Protein AF-A0A1S8B999-F1 (afdb_monomer_lite)

Foldseek 3Di:
DPPPDDDDDLLNQWQWKWKAFPVLHTDAIGDDLRVLCVVFSVQVSVQVVVWDFDDWDDDDVQKIKTKTWHWTCSDVDTFIWIKIWIGGNVCNGIIMIIIGGDPPPDPDDPPVVVVSVVVSVCCRVVPPDDTPPQQPVDDQPPVLLVLLLVLLVLCVPQPDDDDPDDPCVVCVVVSSVLSSVCSSRLAAAEAEAADDLFDDPDVVRDVDRDDDVVVVVVVVSVVVSQVVSCVSRVNTHDYHYDHCNVVCPVVPD

Sequence (253 aa):
MSSLNSGSSIYHGVQGFYWRRPDFTLVSTHGSNGANLEAAWPQLREQLLATNPHDGVVLTPGKQVKATDISLNLSAESTTYRVRELLDSARPESILGLVCSKNTASTSEDSSADLVSRAELFVLCETRLLPPTSRPSATPSEKDAQLASYIADVFDQYLRNITPHDKWNVGRSYFETCVLDFVTRRLPIKFCLPAFPCKSPSAEKTCGTEPDRAEYLALKTLDEFTRRVGDIYSPGAIVLIVSDGHVFSDLRK

pLDDT: mean 80.13, std 14.77, range [33.25, 96.5]

Radius of gyration: 21.92 Å; chains: 1; bounding box: 53×50×57 Å

Structure (mmCIF, N/CA/C/O backbone):
data_AF-A0A1S8B999-F1
#
_entry.id   AF-A0A1S8B999-F1
#
loop_
_atom_site.group_PDB
_atom_site.id
_atom_site.type_symbol
_atom_site.label_atom_id
_atom_site.label_alt_id
_atom_site.label_comp_id
_atom_site.label_asym_id
_atom_site.label_entity_id
_atom_site.label_seq_id
_atom_site.pdbx_PDB_ins_code
_atom_site.Cartn_x
_atom_site.Cartn_y
_atom_site.Cartn_z
_atom_site.occupancy
_atom_site.B_iso_or_equiv
_atom_site.auth_seq_id
_atom_site.auth_comp_id
_atom_site.auth_asym_id
_atom_site.auth_atom_id
_atom_site.pdbx_PDB_model_num
ATOM 1 N N . MET A 1 1 ? 12.746 10.468 14.544 1.00 34.31 1 MET A N 1
ATOM 2 C CA . MET A 1 1 ? 13.217 10.847 13.195 1.00 34.31 1 MET A CA 1
ATOM 3 C C . MET A 1 1 ? 12.128 11.691 12.563 1.00 34.31 1 MET A C 1
ATOM 5 O O . MET A 1 1 ? 10.997 11.231 12.536 1.00 34.31 1 MET A O 1
ATOM 9 N N . SER A 1 2 ? 12.433 12.924 12.158 1.00 33.25 2 SER A N 1
ATOM 10 C CA . SER A 1 2 ? 11.462 13.797 11.484 1.00 33.25 2 SER A CA 1
ATOM 11 C C . SER A 1 2 ? 11.045 13.145 10.162 1.00 33.25 2 SER A C 1
ATOM 13 O O . SER A 1 2 ? 11.920 12.801 9.363 1.00 33.25 2 SER A O 1
ATOM 15 N N . SER A 1 3 ? 9.749 12.893 9.959 1.00 42.84 3 SER A N 1
ATOM 16 C CA . SER A 1 3 ? 9.249 12.378 8.686 1.00 42.84 3 SER A CA 1
ATOM 17 C C . SER A 1 3 ? 9.589 13.391 7.596 1.00 42.84 3 SER A C 1
ATOM 19 O O . SER A 1 3 ? 9.314 14.577 7.739 1.00 42.84 3 SER A O 1
ATOM 21 N N . LEU A 1 4 ? 10.162 12.927 6.484 1.00 40.31 4 LEU A N 1
ATOM 22 C CA . LEU A 1 4 ? 10.493 13.734 5.294 1.00 40.31 4 LEU A CA 1
ATOM 23 C C . LEU A 1 4 ? 9.275 14.443 4.654 1.00 40.31 4 LEU A C 1
ATOM 25 O O . LEU A 1 4 ? 9.422 15.120 3.644 1.00 40.31 4 LEU A O 1
ATOM 29 N N . ASN A 1 5 ? 8.084 14.277 5.231 1.00 47.03 5 ASN A N 1
ATOM 30 C CA . ASN A 1 5 ? 6.821 14.859 4.815 1.00 47.03 5 ASN A CA 1
ATOM 31 C C . ASN A 1 5 ? 6.163 15.459 6.071 1.00 47.03 5 ASN A C 1
ATOM 33 O O . ASN A 1 5 ? 5.559 14.738 6.872 1.00 47.03 5 ASN A O 1
ATOM 37 N N . SER A 1 6 ? 6.406 16.748 6.309 1.00 50.28 6 SER A N 1
ATOM 38 C CA . SER A 1 6 ? 5.750 17.546 7.344 1.00 50.28 6 SER A CA 1
ATOM 39 C C . SER A 1 6 ? 5.038 18.718 6.670 1.00 50.28 6 SER A C 1
ATOM 41 O O . SER A 1 6 ? 5.595 19.398 5.810 1.00 50.28 6 SER A O 1
ATOM 43 N N . GLY A 1 7 ? 3.778 18.940 7.030 1.00 58.22 7 GLY A N 1
ATOM 44 C CA . GLY A 1 7 ? 2.924 19.927 6.383 1.00 58.22 7 GLY A CA 1
ATOM 45 C C . GLY A 1 7 ? 1.543 19.988 7.025 1.00 58.22 7 GLY A C 1
ATOM 46 O O . GLY A 1 7 ? 1.241 19.239 7.950 1.00 58.22 7 GLY A O 1
ATOM 47 N N . SER A 1 8 ? 0.704 20.899 6.537 1.00 62.44 8 SER A N 1
ATOM 48 C CA . SER A 1 8 ? -0.656 21.150 7.040 1.00 62.44 8 SER A CA 1
ATOM 49 C C . SER A 1 8 ? -1.758 20.678 6.085 1.00 62.44 8 SER A C 1
ATOM 51 O O . SER A 1 8 ? -2.933 20.966 6.305 1.00 62.44 8 SER A O 1
ATOM 53 N N . SER A 1 9 ? -1.398 19.973 5.006 1.00 66.50 9 SER A N 1
ATOM 54 C CA . SER A 1 9 ? -2.372 19.466 4.034 1.00 66.50 9 SER A CA 1
ATOM 55 C C . SER A 1 9 ? -3.233 18.341 4.618 1.00 66.50 9 SER A C 1
ATOM 57 O O . SER A 1 9 ? -2.858 17.704 5.601 1.00 66.50 9 SER A O 1
ATOM 59 N N . ILE A 1 10 ? -4.358 18.038 3.961 1.00 69.06 10 ILE A N 1
ATOM 60 C CA . ILE A 1 10 ? -5.277 16.951 4.350 1.00 69.06 10 ILE A CA 1
ATOM 61 C C . ILE A 1 10 ? -4.533 15.622 4.564 1.00 69.06 10 ILE A C 1
ATOM 63 O O . ILE A 1 10 ? -4.814 14.913 5.524 1.00 69.06 10 ILE A O 1
ATOM 67 N N . TYR A 1 11 ? -3.527 15.323 3.733 1.00 69.94 11 TYR A N 1
ATOM 68 C CA . TYR A 1 11 ? -2.678 14.135 3.882 1.00 69.94 11 TYR A CA 1
ATOM 69 C C . TYR A 1 11 ? -1.983 14.061 5.251 1.00 69.94 11 TYR A C 1
ATOM 71 O O . TYR A 1 11 ? -1.912 12.992 5.845 1.00 69.94 11 TYR A O 1
ATOM 79 N N . HIS A 1 12 ? -1.508 15.192 5.774 1.00 75.06 12 HIS A N 1
ATOM 80 C CA . HIS A 1 12 ? -0.854 15.263 7.083 1.00 75.06 12 HIS A CA 1
ATOM 81 C C . HIS A 1 12 ? -1.851 15.190 8.245 1.00 75.06 12 HIS A C 1
ATOM 83 O O . HIS A 1 12 ? -1.486 14.790 9.350 1.00 75.06 12 HIS A O 1
ATOM 89 N N . GLY A 1 13 ? -3.112 15.552 7.994 1.00 79.38 13 GLY A N 1
ATOM 90 C CA . GLY A 1 13 ? -4.205 15.358 8.941 1.00 79.38 13 GLY A CA 1
ATOM 91 C C . GLY A 1 13 ? -4.534 13.880 9.152 1.00 79.38 13 GLY A C 1
ATOM 92 O O . GLY A 1 13 ? -4.868 13.494 10.273 1.00 79.38 13 GLY A O 1
ATOM 93 N N . VAL A 1 14 ? -4.387 13.034 8.125 1.00 86.88 14 VAL A N 1
ATOM 94 C CA . VAL A 1 14 ? -4.674 11.594 8.213 1.00 86.88 14 VAL A CA 1
ATOM 95 C C . VAL A 1 14 ? -3.680 10.904 9.150 1.00 86.88 14 VAL A C 1
ATOM 97 O O . VAL A 1 14 ? -2.498 10.762 8.851 1.00 86.88 14 VAL A O 1
ATOM 100 N N . GLN A 1 15 ? -4.181 10.419 10.284 1.00 87.12 15 GLN A N 1
ATOM 101 C CA . GLN A 1 15 ? -3.394 9.653 11.254 1.00 87.12 15 GLN A CA 1
ATOM 102 C C . GLN A 1 15 ? -3.296 8.182 10.850 1.00 87.12 15 GLN A C 1
ATOM 104 O O . GLN A 1 15 ? -2.267 7.532 11.042 1.00 87.12 15 GLN A O 1
ATOM 109 N N . GLY A 1 16 ? -4.366 7.662 10.259 1.00 88.69 16 GLY A N 1
ATOM 110 C CA . GLY A 1 16 ? -4.414 6.301 9.761 1.00 88.69 16 GLY A CA 1
ATOM 111 C C . GLY A 1 16 ? -5.835 5.796 9.593 1.00 88.69 16 GLY A C 1
ATOM 112 O O . GLY A 1 16 ? -6.817 6.520 9.774 1.00 88.69 16 GLY A O 1
ATOM 113 N N . PHE A 1 17 ? -5.912 4.520 9.254 1.00 91.31 17 PHE A N 1
ATOM 114 C CA . PHE A 1 17 ? -7.144 3.779 9.071 1.00 91.31 17 PHE A CA 1
ATOM 115 C C . PHE A 1 17 ? -7.189 2.604 10.033 1.00 91.31 17 PHE A C 1
ATOM 117 O O . PHE A 1 17 ? -6.150 2.097 10.462 1.00 91.31 17 PHE A O 1
ATOM 124 N N . TYR A 1 18 ? -8.387 2.115 10.310 1.00 91.50 18 TYR A N 1
ATOM 125 C CA . TYR A 1 18 ? -8.569 0.853 11.006 1.00 91.50 18 TYR A CA 1
ATOM 126 C C . TYR A 1 18 ? -9.738 0.069 10.429 1.00 91.50 18 TYR A C 1
ATOM 128 O O . TYR A 1 18 ? -10.695 0.630 9.903 1.00 91.50 18 TYR A O 1
ATOM 136 N N . TRP A 1 19 ? -9.670 -1.246 10.572 1.00 90.19 19 TRP A N 1
ATOM 137 C CA . TRP A 1 19 ? -10.800 -2.137 10.381 1.00 90.19 19 TRP A CA 1
ATOM 138 C C . TRP A 1 19 ? -11.294 -2.604 11.732 1.00 90.19 19 TRP A C 1
ATOM 140 O O . TRP A 1 19 ? -10.504 -3.095 12.537 1.00 90.19 19 TRP A O 1
ATOM 150 N N . ARG A 1 20 ? -12.601 -2.516 11.962 1.00 91.38 20 ARG A N 1
ATOM 151 C CA . ARG A 1 20 ? -13.243 -3.118 13.131 1.00 91.38 20 ARG A CA 1
ATOM 152 C C . ARG A 1 20 ? -14.469 -3.927 12.739 1.00 91.38 20 ARG A C 1
ATOM 154 O O . ARG A 1 20 ? -15.048 -3.731 11.669 1.00 91.38 20 ARG A O 1
ATOM 161 N N . ARG A 1 21 ? -14.889 -4.796 13.647 1.00 90.44 21 ARG A N 1
ATOM 162 C CA . ARG A 1 21 ? -16.190 -5.462 13.592 1.00 90.44 21 ARG A CA 1
ATOM 163 C C . ARG A 1 21 ? -17.290 -4.597 14.232 1.00 90.44 21 ARG A C 1
ATOM 165 O O . ARG A 1 21 ? -16.981 -3.632 14.950 1.00 90.44 21 ARG A O 1
ATOM 172 N N . PRO A 1 22 ? -18.576 -4.919 13.997 1.00 89.38 22 PRO A N 1
ATOM 173 C CA . PRO A 1 22 ? -19.702 -4.215 14.616 1.00 89.38 22 PRO A CA 1
ATOM 174 C C . PRO A 1 22 ? -19.679 -4.207 16.152 1.00 89.38 22 PRO A C 1
ATOM 176 O O . PRO A 1 22 ? -20.127 -3.238 16.755 1.00 89.38 22 PRO A O 1
ATOM 179 N N . ASP A 1 23 ? -19.088 -5.227 16.776 1.00 89.38 23 ASP A N 1
ATOM 180 C CA . ASP A 1 23 ? -18.895 -5.378 18.230 1.00 89.38 23 ASP A CA 1
ATOM 181 C C . ASP A 1 23 ? -17.762 -4.503 18.821 1.00 89.38 23 ASP A C 1
ATOM 183 O O . ASP A 1 23 ? -17.444 -4.600 20.008 1.00 89.38 23 ASP A O 1
ATOM 187 N N . PHE A 1 24 ? -17.158 -3.640 17.996 1.00 89.88 24 PHE A N 1
ATOM 188 C CA . PHE A 1 24 ? -15.993 -2.810 18.314 1.00 89.88 24 PHE A CA 1
ATOM 189 C C . PHE A 1 24 ? -14.686 -3.584 18.560 1.00 89.88 24 PHE A C 1
ATOM 191 O O . PHE A 1 24 ? -13.724 -3.034 19.107 1.00 89.88 24 PHE A O 1
ATOM 198 N N . THR A 1 25 ? -14.602 -4.834 18.105 1.00 89.44 25 THR A N 1
ATOM 199 C CA . THR A 1 25 ? -13.339 -5.573 18.048 1.00 89.44 25 THR A CA 1
ATOM 200 C C . THR A 1 25 ? -12.468 -5.018 16.918 1.00 89.44 25 THR A C 1
ATOM 202 O O . THR A 1 25 ? -12.870 -5.038 15.750 1.00 89.44 25 THR A O 1
ATOM 205 N N . LEU A 1 26 ? -11.267 -4.536 17.256 1.00 88.25 26 LEU A N 1
ATOM 206 C CA . LEU A 1 26 ? -10.261 -4.106 16.281 1.00 88.25 26 LEU A CA 1
ATOM 207 C C . LEU A 1 26 ? -9.758 -5.309 15.486 1.00 88.25 26 LEU A C 1
ATOM 209 O O . LEU A 1 26 ? -9.459 -6.359 16.053 1.00 88.25 26 LEU A O 1
ATOM 213 N N . VAL A 1 27 ? -9.642 -5.149 14.173 1.00 86.00 27 VAL A N 1
ATOM 214 C CA . VAL A 1 27 ? -9.121 -6.187 13.285 1.00 86.00 27 VAL A CA 1
ATOM 215 C C . VAL A 1 27 ? -7.741 -5.824 12.754 1.00 86.00 27 VAL A C 1
ATOM 217 O O . VAL A 1 27 ? -6.836 -6.651 12.819 1.00 86.00 27 VAL A O 1
ATOM 220 N N . SER A 1 28 ? -7.553 -4.611 12.240 1.00 83.56 28 SER A N 1
ATOM 221 C CA . SER A 1 28 ? -6.239 -4.128 11.804 1.00 83.56 28 SER A CA 1
ATOM 222 C C . SER A 1 28 ? -6.177 -2.608 11.801 1.00 83.56 28 SER A C 1
ATOM 224 O O . SER A 1 28 ? -7.207 -1.939 11.734 1.00 83.56 28 SER A O 1
ATOM 226 N N . THR A 1 29 ? -4.963 -2.069 11.832 1.00 87.06 29 THR A N 1
ATOM 227 C CA . THR A 1 29 ? -4.676 -0.648 11.636 1.00 87.06 29 THR A CA 1
ATOM 228 C C . THR A 1 29 ? -3.734 -0.472 10.447 1.00 87.06 29 THR A C 1
ATOM 230 O O . THR A 1 29 ? -2.955 -1.363 10.108 1.00 87.06 29 THR A O 1
ATOM 233 N N . HIS A 1 30 ? -3.835 0.667 9.769 1.00 84.31 30 HIS A N 1
ATOM 234 C CA . HIS A 1 30 ? -3.021 1.014 8.608 1.00 84.31 30 HIS A CA 1
ATOM 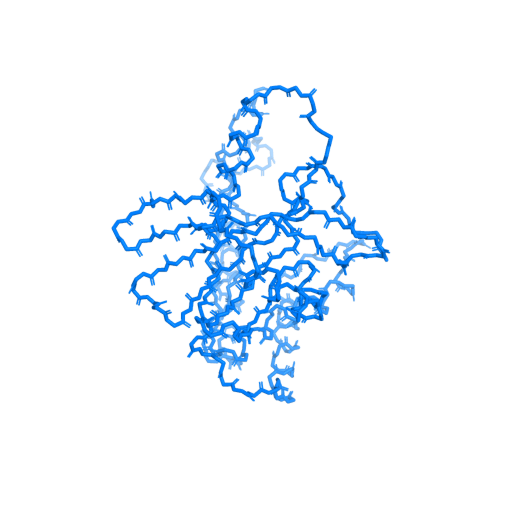235 C C . HIS A 1 30 ? -2.651 2.501 8.643 1.00 84.31 30 HIS A C 1
ATOM 237 O O . HIS A 1 30 ? -3.364 3.317 9.223 1.00 84.31 30 HIS A O 1
ATOM 243 N N . GLY A 1 31 ? -1.562 2.867 7.969 1.00 80.56 31 GLY A N 1
ATOM 244 C CA . GLY A 1 31 ? -1.074 4.246 7.898 1.00 80.56 31 GLY A CA 1
ATOM 245 C C . GLY A 1 31 ? 0.037 4.553 8.901 1.00 80.56 31 GLY A C 1
ATOM 246 O O . GLY A 1 31 ? 0.465 3.693 9.671 1.00 80.56 31 GLY A O 1
ATOM 247 N N . SER A 1 32 ? 0.514 5.795 8.860 1.00 75.31 32 SER A N 1
ATOM 248 C CA . SER A 1 32 ? 1.718 6.269 9.553 1.00 75.31 32 SER A CA 1
ATOM 249 C C . SER A 1 32 ? 1.685 6.031 11.064 1.00 75.31 32 SER A C 1
ATOM 251 O O . SER A 1 32 ? 2.691 5.629 11.638 1.00 75.31 32 SER A O 1
ATOM 253 N N . ASN A 1 33 ? 0.521 6.229 11.695 1.00 80.50 33 ASN A N 1
ATOM 254 C CA . ASN A 1 33 ? 0.331 6.052 13.136 1.00 80.50 33 ASN A CA 1
ATOM 255 C C . ASN A 1 33 ? -0.436 4.763 13.475 1.00 80.50 33 ASN A C 1
ATOM 257 O O . ASN A 1 33 ? -1.057 4.683 14.531 1.00 80.50 33 ASN A O 1
ATOM 261 N N . GLY A 1 34 ? -0.398 3.740 12.608 1.00 81.75 34 GLY A N 1
ATOM 262 C CA . GLY A 1 34 ? -1.139 2.486 12.799 1.00 81.75 34 GLY A CA 1
ATOM 263 C C . GLY A 1 34 ? -0.856 1.785 14.136 1.00 81.75 34 GLY A C 1
ATOM 264 O O . GLY A 1 34 ? -1.795 1.385 14.820 1.00 81.75 34 GLY A O 1
ATOM 265 N N . ALA A 1 35 ? 0.412 1.708 14.555 1.00 82.56 35 ALA A N 1
ATOM 266 C CA . ALA A 1 35 ? 0.790 1.113 15.842 1.00 82.56 35 ALA A CA 1
ATOM 267 C C . ALA A 1 35 ? 0.262 1.923 17.043 1.00 82.56 35 ALA A C 1
ATOM 269 O O . ALA A 1 35 ? -0.239 1.354 18.010 1.00 82.56 35 ALA A O 1
ATOM 270 N N . ASN A 1 36 ? 0.307 3.257 16.960 1.00 86.75 36 ASN A N 1
ATOM 271 C CA . ASN A 1 36 ? -0.232 4.129 18.007 1.00 86.75 36 ASN A CA 1
ATOM 272 C C . ASN A 1 36 ? -1.762 4.046 18.064 1.00 86.75 36 ASN A C 1
ATOM 274 O O . ASN A 1 36 ? -2.330 4.056 19.149 1.00 86.75 36 ASN A O 1
ATOM 278 N N . LEU A 1 37 ? -2.429 3.927 16.911 1.00 88.00 37 LEU A N 1
ATOM 279 C CA . LEU A 1 37 ? -3.874 3.704 16.829 1.00 88.00 37 LEU A CA 1
ATOM 280 C C . LEU A 1 37 ? -4.276 2.359 17.440 1.00 88.00 37 LEU A C 1
ATOM 282 O O . LEU A 1 37 ? -5.294 2.284 18.120 1.00 88.00 37 LEU A O 1
ATOM 286 N N . GLU A 1 38 ? -3.480 1.311 17.223 1.00 88.50 38 GLU A N 1
ATOM 287 C CA . GLU A 1 38 ? -3.711 -0.005 17.823 1.00 88.50 38 GLU A CA 1
ATOM 288 C C . GLU A 1 38 ? -3.559 0.053 19.349 1.00 88.50 38 GLU A C 1
ATOM 290 O O . GLU A 1 38 ? -4.440 -0.411 20.071 1.00 88.50 38 GLU A O 1
ATOM 295 N N . ALA A 1 39 ? -2.513 0.719 19.848 1.00 88.50 39 ALA A N 1
ATOM 296 C CA . ALA A 1 39 ? -2.308 0.931 21.281 1.00 88.50 39 ALA A CA 1
ATOM 297 C C . ALA A 1 39 ? -3.405 1.805 21.925 1.00 88.50 39 ALA A C 1
ATOM 299 O O . ALA A 1 39 ? -3.840 1.531 23.042 1.00 88.50 39 ALA A O 1
ATOM 300 N N . ALA A 1 40 ? -3.882 2.835 21.218 1.00 90.00 40 ALA A N 1
ATOM 301 C CA . ALA A 1 40 ? -4.932 3.744 21.682 1.00 90.00 40 ALA A CA 1
ATOM 302 C C . ALA A 1 40 ? -6.360 3.212 21.454 1.00 90.00 40 ALA A C 1
ATOM 304 O O . ALA A 1 40 ? -7.332 3.890 21.803 1.00 90.00 40 ALA A O 1
ATOM 305 N N . TRP A 1 41 ? -6.518 2.006 20.892 1.00 92.44 41 TRP A N 1
ATOM 306 C CA . TRP A 1 41 ? -7.829 1.437 20.578 1.00 92.44 41 TRP A CA 1
ATOM 307 C C . TRP A 1 41 ? -8.802 1.381 21.762 1.00 92.44 41 TRP A C 1
ATOM 309 O O . TRP A 1 41 ? -9.967 1.720 21.557 1.00 92.44 41 TRP A O 1
ATOM 319 N N . PRO A 1 42 ? -8.392 1.004 22.993 1.00 91.62 42 PRO A N 1
ATOM 320 C CA . PRO A 1 42 ? -9.314 0.971 24.128 1.00 91.62 42 PRO A CA 1
ATOM 321 C C . PRO A 1 42 ? -9.977 2.331 24.388 1.00 91.62 42 PRO A C 1
ATOM 323 O O . PRO A 1 42 ? -11.196 2.400 24.525 1.00 91.62 42 PRO A O 1
ATOM 326 N N . GLN A 1 43 ? -9.193 3.415 24.348 1.00 90.31 43 GLN A N 1
ATOM 327 C CA . GLN A 1 43 ? -9.685 4.785 24.523 1.00 90.31 43 GLN A CA 1
ATOM 328 C C . GLN A 1 43 ? -10.601 5.206 23.363 1.00 90.31 43 GLN A C 1
ATOM 330 O O . GLN A 1 43 ? -11.654 5.805 23.579 1.00 90.31 43 GLN A O 1
ATOM 335 N N . LEU A 1 44 ? -10.215 4.871 22.128 1.00 90.44 44 LEU A N 1
ATOM 336 C CA . LEU A 1 44 ? -10.998 5.159 20.926 1.00 90.44 44 LEU A CA 1
ATOM 337 C C . LEU A 1 44 ? -12.357 4.449 20.968 1.00 90.44 44 LEU A C 1
ATOM 339 O O . LEU A 1 44 ? -13.391 5.076 20.737 1.00 90.44 44 LEU A O 1
ATOM 343 N N . ARG A 1 45 ? -12.373 3.164 21.331 1.00 92.81 45 ARG A N 1
ATOM 344 C CA . ARG A 1 45 ? -13.587 2.353 21.466 1.00 92.81 45 ARG A CA 1
ATOM 345 C C . ARG A 1 45 ? -14.558 2.935 22.488 1.00 92.81 45 ARG A C 1
ATOM 347 O O . ARG A 1 45 ? -15.744 3.033 22.186 1.00 92.81 45 ARG A O 1
ATOM 354 N N . GLU A 1 46 ? -14.082 3.306 23.675 1.00 91.12 46 GLU A N 1
ATOM 355 C CA . GLU A 1 46 ? -14.939 3.893 24.714 1.00 91.12 46 GLU A CA 1
ATOM 356 C C . GLU A 1 46 ? -15.615 5.178 24.232 1.00 91.12 46 GLU A C 1
ATOM 358 O O . GLU A 1 46 ? -16.812 5.367 24.443 1.00 91.12 46 GLU A O 1
ATOM 363 N N . GLN A 1 47 ? -14.887 6.032 23.511 1.00 90.06 47 GLN A N 1
ATOM 364 C CA . GLN A 1 47 ? -15.448 7.285 23.011 1.00 90.06 47 GLN A CA 1
ATOM 365 C C . GLN A 1 47 ? -16.408 7.098 21.843 1.00 90.06 47 GLN A C 1
ATOM 367 O O . GLN A 1 47 ? -17.405 7.813 21.780 1.00 90.06 47 GLN A O 1
ATOM 372 N N . LEU A 1 48 ? -16.166 6.133 20.952 1.00 89.44 48 LEU A N 1
ATOM 373 C CA . LEU A 1 48 ? -17.134 5.788 19.906 1.00 89.44 48 LEU A CA 1
ATOM 374 C C . LEU A 1 48 ? -18.423 5.185 20.479 1.00 89.44 48 LEU A C 1
ATOM 376 O O . LEU A 1 48 ? -19.485 5.361 19.892 1.00 89.44 48 LEU A O 1
ATOM 380 N N . LEU A 1 49 ? -18.341 4.476 21.609 1.00 88.81 49 LEU A N 1
ATOM 381 C CA . LEU A 1 49 ? -19.517 3.964 22.317 1.00 88.81 49 LEU A CA 1
ATOM 382 C C . LEU A 1 49 ? -20.281 5.077 23.047 1.00 88.81 49 LEU A C 1
ATOM 384 O O . LEU A 1 49 ? -21.507 5.030 23.115 1.00 88.81 49 LEU A O 1
ATOM 388 N N . ALA A 1 50 ? -19.567 6.059 23.603 1.00 87.88 50 ALA A N 1
ATOM 389 C CA . ALA A 1 50 ? -20.151 7.143 24.391 1.00 87.88 50 ALA A CA 1
ATOM 390 C C . ALA A 1 50 ? -20.685 8.315 23.547 1.00 87.88 50 ALA A C 1
ATOM 392 O O . ALA A 1 50 ? -21.543 9.067 24.011 1.00 87.88 50 ALA A O 1
ATOM 393 N N . THR A 1 51 ? -20.174 8.494 22.327 1.00 86.31 51 THR A N 1
ATOM 394 C CA . THR A 1 51 ? -20.430 9.681 21.503 1.00 86.31 51 THR A CA 1
ATOM 395 C C . THR A 1 51 ? -21.363 9.351 20.346 1.00 86.31 51 THR A C 1
ATOM 397 O O . THR A 1 51 ? -21.097 8.444 19.560 1.00 86.31 51 THR A O 1
ATOM 400 N N . ASN A 1 52 ? -22.441 10.122 20.191 1.00 82.94 52 ASN A N 1
ATOM 401 C CA . ASN A 1 52 ? -23.323 9.972 19.037 1.00 82.94 52 ASN A CA 1
ATOM 402 C C . ASN A 1 52 ? -22.675 10.559 17.766 1.00 82.94 52 ASN A C 1
ATOM 404 O O . ASN A 1 52 ? -22.156 11.679 17.812 1.00 82.94 52 ASN A O 1
ATOM 408 N N . PRO A 1 53 ? -22.743 9.859 16.619 1.00 85.50 53 PRO A N 1
ATOM 409 C CA . PRO A 1 53 ? -22.298 10.407 15.343 1.00 85.50 53 PRO A CA 1
ATOM 410 C C . PRO A 1 53 ? -23.132 11.631 14.949 1.00 85.50 53 PRO A C 1
ATOM 412 O O . PRO A 1 53 ? -24.353 11.607 15.100 1.00 85.50 53 PRO A O 1
ATOM 415 N N . HIS A 1 54 ? -22.491 12.674 14.422 1.00 77.25 54 HIS A N 1
ATOM 416 C CA . HIS A 1 54 ? -23.154 13.949 14.110 1.00 77.25 54 HIS A CA 1
ATOM 417 C C . HIS A 1 54 ? -23.321 14.212 12.605 1.00 77.25 54 HIS A C 1
ATOM 419 O O . HIS A 1 54 ? -24.327 14.802 12.230 1.00 77.25 54 HIS A O 1
ATOM 425 N N . ASP A 1 55 ? -22.436 13.692 11.742 1.00 69.00 55 ASP A N 1
ATOM 426 C CA . ASP A 1 55 ? -22.561 13.824 10.280 1.00 69.00 55 ASP A CA 1
ATOM 427 C C . ASP A 1 55 ? -22.663 12.453 9.598 1.00 69.00 55 ASP A C 1
ATOM 429 O O . ASP A 1 55 ? -21.691 11.696 9.512 1.00 69.00 55 ASP A O 1
ATOM 433 N N . GLY A 1 56 ? -23.863 12.122 9.116 1.00 74.44 56 GLY A N 1
ATOM 434 C CA . GLY A 1 56 ? -24.145 10.906 8.358 1.00 74.44 56 GLY A CA 1
ATOM 435 C C . GLY A 1 56 ? -24.294 11.197 6.866 1.00 74.44 56 GLY A C 1
ATOM 436 O O . GLY A 1 56 ? -25.295 11.781 6.463 1.00 74.44 56 GLY A O 1
ATOM 437 N N . VAL A 1 57 ? -23.351 10.750 6.034 1.00 83.00 57 VAL A N 1
ATOM 438 C CA . VAL A 1 57 ? -23.422 10.909 4.571 1.00 83.00 57 VAL A CA 1
ATOM 439 C C . VAL A 1 57 ? -23.812 9.582 3.928 1.00 83.00 57 VAL A C 1
ATOM 441 O O . VAL A 1 57 ? -23.128 8.573 4.102 1.00 83.00 57 VAL A O 1
ATOM 444 N N . VAL A 1 58 ? -24.905 9.573 3.166 1.00 82.69 58 VAL A N 1
ATOM 445 C CA . VAL A 1 58 ? -25.288 8.430 2.324 1.00 82.69 58 VAL A CA 1
ATOM 446 C C . VAL A 1 58 ? -24.634 8.610 0.959 1.00 82.69 58 VAL A C 1
ATOM 448 O O . VAL A 1 58 ? -24.890 9.600 0.282 1.00 82.69 58 VAL A O 1
ATOM 451 N N . LEU A 1 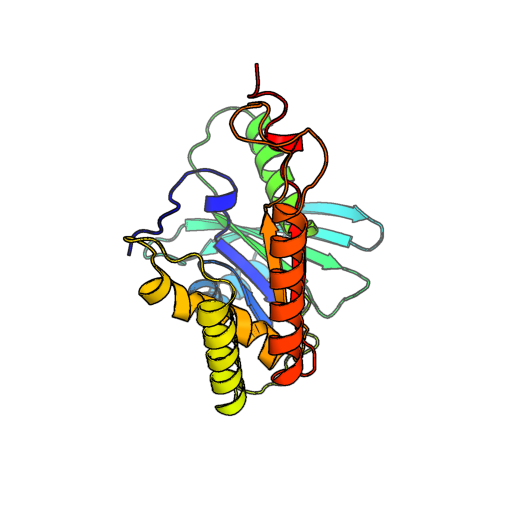59 ? -23.769 7.673 0.568 1.00 79.25 59 LEU A N 1
ATOM 452 C CA . LEU A 1 59 ? -22.989 7.779 -0.670 1.00 79.25 59 LEU A CA 1
ATOM 453 C C . LEU A 1 59 ? -23.726 7.141 -1.850 1.00 79.25 59 LEU A C 1
ATOM 455 O O . LEU A 1 59 ? -23.976 7.766 -2.872 1.00 79.25 59 LEU A O 1
ATOM 459 N N . THR A 1 60 ? -24.061 5.863 -1.701 1.00 77.00 60 THR A N 1
ATOM 460 C CA . THR A 1 60 ? -24.773 5.027 -2.678 1.00 77.00 60 THR A CA 1
ATOM 461 C C . THR A 1 60 ? -25.685 4.069 -1.911 1.00 77.00 60 THR A C 1
ATOM 463 O O . THR A 1 60 ? -25.491 3.905 -0.702 1.00 77.00 60 THR A O 1
ATOM 466 N N . PRO A 1 61 ? -26.680 3.429 -2.554 1.00 74.69 61 PRO A N 1
ATOM 467 C CA . PRO A 1 61 ? -27.523 2.447 -1.879 1.00 74.69 61 PRO A CA 1
ATOM 468 C C . PRO A 1 61 ? -26.664 1.379 -1.184 1.00 74.69 61 PRO A C 1
ATOM 470 O O . PRO A 1 61 ? -25.915 0.655 -1.835 1.00 74.69 61 PRO A O 1
ATOM 473 N N . GLY A 1 62 ? -26.737 1.327 0.148 1.00 78.31 62 GLY A N 1
ATOM 474 C CA . GLY A 1 62 ? -25.968 0.395 0.976 1.00 78.31 62 GLY A CA 1
ATOM 475 C C . GLY A 1 62 ? -24.603 0.889 1.473 1.00 78.31 62 GLY A C 1
ATOM 476 O O . GLY A 1 62 ? -23.968 0.166 2.228 1.00 78.31 62 GLY A O 1
ATOM 477 N N . LYS A 1 63 ? -24.136 2.097 1.127 1.00 85.94 63 LYS A N 1
ATOM 478 C CA . LYS A 1 63 ? -22.915 2.682 1.716 1.00 85.94 63 LYS A CA 1
ATOM 479 C C . LYS A 1 63 ? -23.212 3.978 2.454 1.00 85.94 63 LYS A C 1
ATOM 481 O O . LYS A 1 63 ? -23.664 4.954 1.852 1.00 85.94 63 LYS A O 1
ATOM 486 N N . GLN A 1 64 ? -22.898 3.997 3.745 1.00 90.12 64 GLN A N 1
ATOM 487 C CA . GLN A 1 64 ? -23.088 5.151 4.618 1.00 90.12 64 GLN A CA 1
ATOM 488 C C . GLN A 1 64 ? -21.798 5.464 5.369 1.00 90.12 64 GLN A C 1
ATOM 490 O O . GLN A 1 64 ? -21.134 4.560 5.865 1.00 90.12 64 GLN A O 1
ATOM 495 N N . VAL A 1 65 ? -21.469 6.745 5.491 1.00 90.56 65 VAL A N 1
ATOM 496 C CA . VAL A 1 65 ? -20.379 7.220 6.342 1.00 90.56 65 VAL A CA 1
ATOM 497 C C . VAL A 1 65 ? -20.956 7.916 7.562 1.00 90.56 65 VAL A C 1
ATOM 499 O O . VAL A 1 65 ? -21.883 8.711 7.428 1.00 90.56 65 VAL A O 1
ATOM 502 N N . LYS A 1 66 ? -20.407 7.631 8.742 1.00 91.06 66 LYS A N 1
ATOM 503 C CA . LYS A 1 66 ? -20.737 8.309 10.002 1.00 91.06 66 LYS A CA 1
ATOM 504 C C . LYS A 1 66 ? -19.508 9.022 10.545 1.00 91.06 66 LYS A C 1
ATOM 506 O O . LYS A 1 66 ? -18.454 8.397 10.640 1.00 91.06 66 LYS A O 1
ATOM 511 N N . ALA A 1 67 ? -19.638 10.293 10.914 1.00 90.56 67 ALA A N 1
ATOM 512 C CA . ALA A 1 67 ? -18.568 11.062 11.541 1.00 90.56 67 ALA A CA 1
ATOM 513 C C . ALA A 1 67 ? -18.776 11.217 13.053 1.00 90.56 67 ALA A C 1
ATOM 515 O O . ALA A 1 67 ? -19.883 11.507 13.511 1.00 90.56 67 ALA A O 1
ATOM 516 N N . THR A 1 68 ? -17.692 11.060 13.810 1.00 90.62 68 THR A N 1
ATOM 517 C CA . THR A 1 68 ? -17.641 11.221 15.266 1.00 90.62 68 THR A CA 1
ATOM 518 C C . THR A 1 68 ? -16.360 11.959 15.635 1.00 90.62 68 THR A C 1
ATOM 520 O O . THR A 1 68 ? -15.282 11.582 15.182 1.00 90.62 68 THR A O 1
ATOM 523 N N . ASP A 1 69 ? -16.463 12.999 16.455 1.00 89.94 69 ASP A N 1
ATOM 524 C CA . ASP A 1 69 ? -15.301 13.724 16.966 1.00 89.94 69 ASP A CA 1
ATOM 525 C C . ASP A 1 69 ? -14.929 13.125 18.328 1.00 89.94 69 ASP A C 1
ATOM 527 O O . ASP A 1 69 ? -15.792 12.944 19.185 1.00 89.94 69 ASP A O 1
ATOM 531 N N . ILE A 1 70 ? -13.654 12.791 18.511 1.00 88.88 70 ILE A N 1
ATOM 532 C CA . ILE A 1 70 ? -13.123 12.109 19.697 1.00 88.88 70 ILE A CA 1
ATOM 533 C C . ILE A 1 70 ? -11.815 12.765 20.142 1.00 88.88 70 ILE A C 1
ATOM 535 O O . ILE A 1 70 ? -11.102 13.353 19.337 1.00 88.88 70 ILE A O 1
ATOM 539 N N . SER A 1 71 ? -11.455 12.645 21.412 1.00 87.12 71 SER A N 1
ATOM 540 C CA . SER A 1 71 ? -10.191 13.141 21.963 1.00 87.12 71 SER A CA 1
ATOM 541 C C . SER A 1 71 ? -9.270 11.973 22.290 1.00 87.12 71 SER A C 1
ATOM 543 O O . SER A 1 71 ? -9.580 11.163 23.160 1.00 87.12 71 SER A O 1
ATOM 545 N N . LEU A 1 72 ? -8.130 11.876 21.611 1.00 82.62 72 LEU A N 1
ATOM 546 C CA . LEU A 1 72 ? -7.183 10.774 21.797 1.00 82.62 72 LEU A CA 1
ATOM 547 C C . LEU A 1 72 ? -5.798 11.286 22.175 1.00 82.62 72 LEU A C 1
ATOM 549 O O . LEU A 1 72 ? -5.397 12.386 21.800 1.00 82.62 72 LEU A O 1
ATOM 553 N N . ASN A 1 73 ? -5.043 10.426 22.851 1.00 79.88 73 ASN A N 1
ATOM 554 C CA . ASN A 1 73 ? -3.630 10.640 23.138 1.00 79.88 73 ASN A CA 1
ATOM 555 C C . ASN A 1 73 ? -2.791 9.797 22.166 1.00 79.88 73 ASN A C 1
ATOM 557 O O . ASN A 1 73 ? -2.232 8.771 22.546 1.00 79.88 73 ASN A O 1
ATOM 561 N N . LEU A 1 74 ? -2.766 10.174 20.880 1.00 70.62 74 LEU A N 1
ATOM 562 C CA . LEU A 1 74 ? -1.921 9.496 19.877 1.00 70.62 74 LEU A CA 1
ATOM 563 C C . LEU A 1 74 ? -0.476 10.017 19.881 1.00 70.62 74 LEU A C 1
ATOM 565 O O . LEU A 1 74 ? 0.440 9.314 19.447 1.00 70.62 74 LEU A O 1
ATOM 569 N N . SER A 1 75 ? -0.285 11.240 20.376 1.00 64.81 75 SER A N 1
ATOM 570 C CA . SER A 1 75 ? 0.996 11.843 20.742 1.00 64.81 75 SER A CA 1
ATOM 571 C C . SER A 1 75 ? 0.974 12.182 22.240 1.00 64.81 75 SER A C 1
ATOM 573 O O . SER A 1 75 ? -0.025 11.946 22.917 1.00 64.81 75 SER A O 1
ATOM 575 N N . ALA A 1 76 ? 2.068 12.722 22.783 1.00 61.72 76 ALA A N 1
ATOM 576 C CA . ALA A 1 76 ? 2.185 13.074 24.203 1.00 61.72 76 ALA A CA 1
ATOM 577 C C . ALA A 1 76 ? 1.127 14.086 24.714 1.00 61.72 76 ALA A C 1
ATOM 579 O O . ALA A 1 76 ? 1.071 14.340 25.915 1.00 61.72 76 ALA A O 1
ATOM 580 N N . GLU A 1 77 ? 0.285 14.640 23.833 1.00 67.62 77 GLU A N 1
ATOM 581 C CA . GLU A 1 77 ? -0.757 15.616 24.147 1.00 67.62 77 GLU A CA 1
ATOM 582 C C . GLU A 1 77 ? -2.137 15.161 23.637 1.00 67.62 77 GLU A C 1
ATOM 584 O O . GLU A 1 77 ? -2.273 14.619 22.537 1.00 67.62 77 GLU A O 1
ATOM 589 N N . SER A 1 78 ? -3.179 15.422 24.435 1.00 73.19 78 SER A N 1
ATOM 590 C CA . SER A 1 78 ? -4.572 15.138 24.073 1.00 73.19 78 SER A CA 1
ATOM 591 C C . SER A 1 78 ? -5.033 16.073 22.963 1.00 73.19 78 SER A C 1
ATOM 593 O O . SER A 1 78 ? -5.237 17.263 23.196 1.00 73.19 78 SER A O 1
ATOM 595 N N . THR A 1 79 ? -5.259 15.522 21.773 1.00 81.19 79 THR A N 1
ATOM 596 C CA . THR A 1 79 ? -5.760 16.270 20.612 1.00 81.19 79 THR A CA 1
ATOM 597 C C . THR A 1 79 ? -7.130 15.740 20.199 1.00 81.19 79 THR A C 1
ATOM 599 O O . THR A 1 79 ? -7.437 14.558 20.368 1.00 81.19 79 THR A O 1
ATOM 602 N N . THR A 1 80 ? -7.978 16.613 19.655 1.00 87.25 80 THR A N 1
ATOM 603 C CA . THR A 1 80 ? -9.253 16.202 19.063 1.00 87.25 80 THR A CA 1
ATOM 604 C C . THR A 1 80 ? -9.029 15.674 17.648 1.00 87.25 80 THR A C 1
ATOM 606 O O . THR A 1 80 ? -8.414 16.323 16.799 1.00 87.25 80 THR A O 1
ATOM 609 N N . TYR A 1 81 ? -9.567 14.494 17.388 1.00 88.75 81 TYR A N 1
ATOM 610 C CA . TYR A 1 81 ? -9.555 13.808 16.110 1.00 88.75 81 TYR A CA 1
ATOM 611 C C . TYR A 1 81 ? -10.979 13.647 15.597 1.00 88.75 81 TYR A C 1
ATOM 613 O O . TYR A 1 81 ? -11.919 13.450 16.364 1.00 88.75 81 TYR A O 1
ATOM 621 N N . ARG A 1 82 ? -11.128 13.686 14.280 1.00 90.25 82 ARG A N 1
ATOM 622 C CA . ARG A 1 82 ? -12.359 13.324 13.593 1.00 90.25 82 ARG A CA 1
ATOM 623 C C . ARG A 1 82 ? -12.234 11.904 13.071 1.00 90.25 82 ARG A C 1
ATOM 625 O O . ARG A 1 82 ? -11.317 11.594 12.312 1.00 90.25 82 ARG A O 1
ATOM 632 N N . VAL A 1 83 ? -13.175 11.055 13.453 1.00 92.19 83 VAL A N 1
ATOM 633 C CA . VAL A 1 83 ? -13.298 9.683 12.968 1.00 92.19 83 VAL A CA 1
ATOM 634 C C . VAL A 1 83 ? -14.443 9.598 11.982 1.00 92.19 83 VAL A C 1
ATOM 636 O O . VAL A 1 83 ? -15.553 10.024 12.287 1.00 92.19 83 VAL A O 1
ATOM 639 N N . ARG A 1 84 ? -14.192 9.014 10.810 1.00 91.88 84 ARG A N 1
ATOM 640 C CA . ARG A 1 84 ? -15.238 8.645 9.854 1.00 91.88 84 ARG A CA 1
ATOM 641 C C . ARG A 1 84 ? -15.270 7.146 9.652 1.00 91.88 84 ARG A C 1
ATOM 643 O O . ARG A 1 84 ? -14.263 6.564 9.267 1.00 91.88 84 ARG A O 1
ATOM 650 N N . GLU A 1 85 ? -16.428 6.543 9.867 1.00 92.81 85 GLU A N 1
ATOM 651 C CA . GLU A 1 85 ? -16.650 5.116 9.668 1.00 92.81 85 GLU A CA 1
ATOM 652 C C . GLU A 1 85 ? -17.503 4.880 8.429 1.00 92.81 85 GLU A C 1
ATOM 654 O O . GLU A 1 85 ? -18.624 5.378 8.349 1.00 92.81 85 GLU A O 1
ATOM 659 N N . LEU A 1 86 ? -16.980 4.113 7.475 1.00 91.12 86 LEU A N 1
ATOM 660 C CA . LEU A 1 86 ? -17.704 3.627 6.309 1.00 91.12 86 LEU A CA 1
ATOM 661 C C . LEU A 1 86 ? -18.369 2.290 6.645 1.00 91.12 86 LEU A C 1
ATOM 663 O O . LEU A 1 86 ? -17.698 1.283 6.883 1.00 91.12 86 LEU A O 1
ATOM 667 N N . LEU A 1 87 ? -19.697 2.295 6.612 1.00 89.69 87 LEU A N 1
ATOM 668 C CA . LEU A 1 87 ? -20.553 1.125 6.711 1.00 89.69 87 LEU A CA 1
ATOM 669 C C . LEU A 1 87 ? -20.982 0.716 5.304 1.00 89.69 87 LEU A C 1
ATOM 671 O O . LEU A 1 87 ? -21.526 1.524 4.550 1.00 89.69 87 LEU A O 1
ATOM 675 N N . ASP A 1 88 ? -20.748 -0.546 4.967 1.00 88.19 88 ASP A N 1
ATOM 676 C CA . ASP A 1 88 ? -21.092 -1.134 3.677 1.00 88.19 88 ASP A CA 1
ATOM 677 C C . ASP A 1 88 ? -22.040 -2.315 3.908 1.00 88.19 88 ASP A C 1
ATOM 679 O O . ASP A 1 88 ? -21.655 -3.324 4.495 1.00 88.19 88 ASP A O 1
ATOM 683 N N . SER A 1 89 ? -23.287 -2.206 3.453 1.00 85.31 89 SER A N 1
ATOM 684 C CA . SER A 1 89 ? -24.306 -3.251 3.576 1.00 85.31 89 SER A CA 1
ATOM 685 C C . SER A 1 89 ? -23.916 -4.541 2.858 1.00 85.31 89 SER A C 1
ATOM 687 O O . SER A 1 89 ? -24.404 -5.603 3.233 1.00 85.31 89 SER A O 1
ATOM 689 N N . ALA A 1 90 ? -23.017 -4.486 1.868 1.00 84.19 90 ALA A N 1
ATOM 690 C CA . ALA A 1 90 ? -22.466 -5.690 1.251 1.00 84.19 90 ALA A CA 1
ATOM 691 C C . ALA A 1 90 ? -21.487 -6.437 2.179 1.00 84.19 90 ALA A C 1
ATOM 693 O O . ALA A 1 90 ? -21.173 -7.601 1.935 1.00 84.19 90 ALA A O 1
ATOM 694 N N . ARG A 1 91 ? -20.970 -5.776 3.225 1.00 82.25 91 ARG A N 1
ATOM 695 C CA . ARG A 1 91 ? -19.962 -6.293 4.164 1.00 82.25 91 ARG A CA 1
ATOM 696 C C . ARG A 1 91 ? -20.282 -5.853 5.603 1.00 82.25 91 ARG A C 1
ATOM 698 O O . ARG A 1 91 ? -19.519 -5.089 6.191 1.00 82.25 91 ARG A O 1
ATOM 705 N N . PRO A 1 92 ? -21.380 -6.350 6.201 1.00 84.00 92 PRO A N 1
ATOM 706 C CA . PRO A 1 92 ? -21.837 -5.893 7.516 1.00 84.00 92 PRO A CA 1
ATOM 707 C C . PRO A 1 92 ? -20.834 -6.184 8.644 1.00 84.00 92 PRO A C 1
ATOM 709 O O . PRO A 1 92 ? -20.789 -5.457 9.628 1.00 84.00 92 PRO A O 1
ATOM 712 N N . GLU A 1 93 ? -19.987 -7.201 8.479 1.00 85.31 93 GLU A N 1
ATOM 713 C CA . GLU A 1 93 ? -18.991 -7.628 9.470 1.00 85.31 93 GLU A CA 1
ATOM 714 C C . GLU A 1 93 ? -17.702 -6.789 9.472 1.00 85.31 93 GLU A C 1
ATOM 716 O O . GLU A 1 93 ? -16.766 -7.083 10.216 1.00 85.31 93 GLU A O 1
ATOM 721 N N . SER A 1 94 ? -17.577 -5.782 8.604 1.00 86.94 94 SER A N 1
ATOM 722 C CA . SER A 1 94 ? -16.338 -5.011 8.462 1.00 86.94 94 SER A CA 1
ATOM 723 C C . SER A 1 94 ? -16.620 -3.532 8.258 1.00 86.94 94 SER A C 1
ATOM 725 O O . SER A 1 94 ? -17.157 -3.121 7.233 1.00 86.94 94 SER A O 1
ATOM 727 N N . ILE A 1 95 ? -16.190 -2.730 9.226 1.00 91.12 95 ILE A N 1
ATOM 728 C CA . ILE A 1 95 ? -16.317 -1.274 9.220 1.00 91.12 95 ILE A CA 1
ATOM 729 C C . ILE A 1 95 ? -14.922 -0.681 9.040 1.00 91.12 95 ILE A C 1
ATOM 731 O O . ILE A 1 95 ? -14.004 -1.012 9.797 1.00 91.12 95 ILE A O 1
ATOM 735 N N . LEU A 1 96 ? -14.773 0.181 8.032 1.00 91.62 96 LEU A N 1
ATOM 736 C CA . LEU A 1 96 ? -13.533 0.909 7.769 1.00 91.62 96 LEU A CA 1
ATOM 737 C C . LEU A 1 96 ? -13.600 2.278 8.440 1.00 91.62 96 LEU A C 1
ATOM 739 O O . LEU A 1 96 ? -14.449 3.092 8.089 1.00 91.62 96 LEU A O 1
ATOM 743 N N . GLY A 1 97 ? -12.694 2.536 9.373 1.00 92.12 97 GLY A N 1
ATOM 744 C CA . GLY A 1 97 ? -12.525 3.830 10.018 1.00 92.12 97 GLY A CA 1
ATOM 745 C C . GLY A 1 97 ? -11.345 4.609 9.447 1.00 92.12 97 GLY A C 1
ATOM 746 O O . GLY A 1 97 ? -10.283 4.040 9.206 1.00 92.12 97 GLY A O 1
ATOM 747 N N . LEU A 1 98 ? -11.520 5.916 9.276 1.00 92.25 98 LEU A N 1
ATOM 748 C CA . LEU A 1 98 ? -10.472 6.898 8.998 1.00 92.25 98 LEU A CA 1
ATOM 749 C C . LEU A 1 98 ? -10.359 7.844 10.195 1.00 92.25 98 LEU A C 1
ATOM 751 O O . LEU A 1 98 ? -11.373 8.387 10.632 1.00 92.25 98 LEU A O 1
ATOM 755 N N . VAL A 1 99 ? -9.142 8.057 10.699 1.00 91.12 99 VAL A N 1
ATOM 756 C CA . VAL A 1 99 ? -8.849 8.991 11.796 1.00 91.12 99 VAL A CA 1
ATOM 757 C C . VAL A 1 99 ? -8.041 10.168 11.260 1.00 91.12 99 VAL A C 1
ATOM 759 O O . VAL A 1 99 ? -6.931 9.982 10.757 1.00 91.12 99 VAL A O 1
ATOM 762 N N . CYS A 1 100 ? -8.572 11.380 11.407 1.00 88.94 100 CYS A N 1
ATOM 763 C CA . CYS A 1 100 ? -7.923 12.627 11.001 1.00 88.94 100 CYS A CA 1
ATOM 764 C C . CYS A 1 100 ? -7.744 13.565 12.199 1.00 88.94 100 CYS A C 1
ATOM 766 O O . CYS A 1 100 ? -8.615 13.628 13.063 1.00 88.94 100 CYS A O 1
ATOM 768 N N . SER A 1 101 ? -6.645 14.320 12.271 1.00 86.31 101 SER A N 1
ATOM 769 C CA . SER A 1 101 ? -6.511 15.389 13.266 1.00 86.31 101 SER A CA 1
ATOM 770 C C . SER A 1 101 ? -7.431 16.556 12.915 1.00 86.31 101 SER A C 1
ATOM 772 O O . SER A 1 101 ? -7.580 16.933 11.751 1.00 86.31 101 SER A O 1
ATOM 774 N N . LYS A 1 102 ? -8.063 17.144 13.931 1.00 78.31 102 LYS A N 1
ATOM 775 C CA . LYS A 1 102 ? -8.843 18.366 13.761 1.00 78.31 102 LYS A CA 1
ATOM 776 C C . LYS A 1 102 ? -7.897 19.548 13.946 1.00 78.31 102 LYS A C 1
ATOM 778 O O . LYS A 1 102 ? -7.565 19.906 15.072 1.00 78.31 102 LYS A O 1
ATOM 783 N N . ASN A 1 103 ? -7.427 20.138 12.847 1.00 66.25 103 ASN A N 1
ATOM 784 C CA . ASN A 1 103 ? -6.602 21.341 12.929 1.00 66.25 103 ASN A CA 1
ATOM 785 C C . ASN A 1 103 ? -7.456 22.501 13.464 1.00 66.25 103 ASN A C 1
ATOM 787 O O . ASN A 1 103 ? -8.396 22.945 12.811 1.00 66.25 103 ASN A O 1
ATOM 791 N N . THR A 1 104 ? -7.121 23.000 14.653 1.00 50.19 104 THR A N 1
ATOM 792 C CA . THR A 1 104 ? -7.780 24.146 15.306 1.00 50.19 104 THR A CA 1
ATOM 793 C C . THR A 1 104 ? -7.462 25.490 14.637 1.00 50.19 104 THR A C 1
ATOM 795 O O . THR A 1 104 ? -8.054 26.506 14.989 1.00 50.19 104 THR A O 1
ATOM 798 N N . ALA A 1 105 ? -6.569 25.510 13.643 1.00 44.25 105 ALA A N 1
ATOM 799 C CA . ALA A 1 105 ? -6.144 26.704 12.919 1.00 44.25 105 ALA A CA 1
ATOM 800 C C . ALA A 1 105 ? -6.851 26.843 11.555 1.00 44.25 105 ALA A C 1
ATOM 802 O O . ALA A 1 105 ? -6.243 26.653 10.508 1.00 44.25 105 ALA A O 1
ATOM 803 N N . SER A 1 106 ? -8.148 27.156 11.556 1.00 44.53 106 SER A N 1
ATOM 804 C CA . SER A 1 106 ? -8.819 27.823 10.421 1.00 44.53 106 SER A CA 1
ATOM 805 C C . SER A 1 106 ? -10.101 28.515 10.892 1.00 44.53 106 SER A C 1
ATOM 807 O O . SER A 1 106 ? -11.225 28.140 10.582 1.00 44.53 106 SER A O 1
ATOM 809 N N . THR A 1 107 ? -9.928 29.567 11.688 1.00 42.12 107 THR A N 1
ATOM 810 C CA . THR A 1 107 ? -10.942 30.611 11.879 1.00 42.12 107 THR A CA 1
ATOM 811 C C .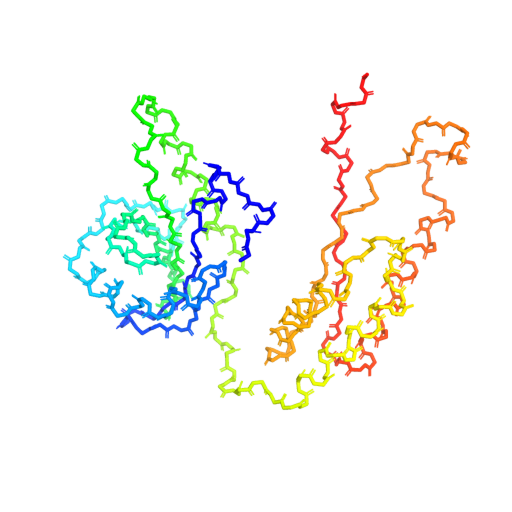 THR A 1 107 ? -10.984 31.496 10.636 1.00 42.12 107 THR A C 1
ATOM 813 O O . THR A 1 107 ? -10.394 32.573 10.636 1.00 42.12 107 THR A O 1
ATOM 816 N N . SER A 1 108 ? -11.582 31.009 9.549 1.00 47.59 108 SER A N 1
ATOM 817 C CA . SER A 1 108 ? -12.233 31.771 8.464 1.00 47.59 108 SER A CA 1
ATOM 818 C C . SER A 1 108 ? -12.468 30.858 7.256 1.00 47.59 108 SER A C 1
ATOM 820 O O . SER A 1 108 ? -11.582 30.109 6.866 1.00 47.59 108 SER A O 1
ATOM 822 N N . GLU A 1 109 ? -13.660 30.980 6.664 1.00 48.16 109 GLU A N 1
ATOM 823 C CA . GLU A 1 109 ? -14.129 30.362 5.411 1.00 48.16 109 GLU A CA 1
ATOM 824 C C . GLU A 1 109 ? -14.786 28.970 5.519 1.00 48.16 109 GLU A C 1
ATOM 826 O O . GLU A 1 109 ? -14.130 27.929 5.451 1.00 48.16 109 GLU A O 1
ATOM 831 N N . ASP A 1 110 ? -16.127 28.968 5.556 1.00 53.81 110 ASP A N 1
ATOM 832 C CA . ASP A 1 110 ? -17.015 27.796 5.409 1.00 53.81 110 ASP A CA 1
ATOM 833 C C . ASP A 1 110 ? -16.704 26.930 4.165 1.00 53.81 110 ASP A C 1
ATOM 835 O O . ASP A 1 110 ? -17.001 25.736 4.140 1.00 53.81 110 ASP A O 1
ATOM 839 N N . SER A 1 111 ? -16.062 27.497 3.137 1.00 56.06 111 SER A N 1
ATOM 840 C CA . SER A 1 111 ? -15.638 26.782 1.923 1.00 56.06 111 SER A CA 1
ATOM 841 C C . SER A 1 111 ? -14.491 25.796 2.179 1.00 56.06 111 SER A C 1
ATOM 843 O O . SER A 1 111 ? -14.452 24.720 1.582 1.00 56.06 111 SER A O 1
ATOM 845 N N . SER A 1 112 ? -13.562 26.127 3.080 1.00 59.06 112 SER A N 1
ATOM 846 C CA . SER A 1 112 ? -12.404 25.282 3.392 1.00 59.06 112 SER A CA 1
ATOM 847 C C . SER A 1 112 ? -12.810 24.037 4.188 1.00 59.06 112 SER A C 1
ATOM 849 O O . SER A 1 112 ? -12.303 22.941 3.938 1.00 59.06 112 SER A O 1
ATOM 851 N N . ALA A 1 113 ? -13.790 24.184 5.085 1.00 61.91 113 ALA A N 1
ATOM 852 C CA . ALA A 1 113 ? -14.343 23.093 5.876 1.00 61.91 113 ALA A CA 1
ATOM 853 C C . ALA A 1 113 ? -15.066 22.054 4.999 1.00 61.91 113 ALA A C 1
ATOM 855 O O . ALA A 1 113 ? -14.887 20.849 5.210 1.00 61.91 113 ALA A O 1
ATOM 856 N N . ASP A 1 114 ? -15.812 22.502 3.979 1.00 72.31 114 ASP A N 1
ATOM 857 C CA . ASP A 1 114 ? -16.443 21.612 2.994 1.00 72.31 114 ASP A CA 1
ATOM 858 C C . ASP A 1 114 ? -15.393 20.852 2.169 1.00 72.31 114 ASP A C 1
ATOM 860 O O . ASP A 1 114 ? -15.467 19.630 2.032 1.00 72.31 114 ASP A O 1
ATOM 864 N N . LEU A 1 115 ? -14.347 21.538 1.692 1.00 74.94 115 LEU A N 1
ATOM 865 C CA . LEU A 1 115 ? -13.265 20.903 0.932 1.00 74.94 115 LEU A CA 1
ATOM 866 C C . LEU A 1 115 ? -12.516 19.841 1.743 1.00 74.94 115 LEU A C 1
ATOM 868 O O . LEU A 1 115 ? -12.258 18.753 1.224 1.00 74.94 115 LEU A O 1
ATOM 872 N N . VAL A 1 116 ? -12.194 20.122 3.009 1.00 77.44 116 VAL A N 1
ATOM 873 C CA . VAL A 1 116 ? -11.548 19.146 3.900 1.00 77.44 116 VAL A CA 1
ATOM 874 C C . VAL A 1 116 ? -12.460 17.941 4.103 1.00 77.44 116 VAL A C 1
ATOM 876 O O . VAL A 1 116 ? -12.018 16.810 3.912 1.00 77.44 116 VAL A O 1
ATOM 879 N N . SER A 1 117 ? -13.744 18.160 4.398 1.00 80.50 117 SER A N 1
ATOM 880 C CA . SER A 1 117 ? -14.689 17.060 4.606 1.00 80.50 117 SER A CA 1
ATOM 881 C C . SER A 1 117 ? -14.850 16.192 3.356 1.00 80.50 117 SER A C 1
ATOM 883 O O . SER A 1 117 ? -14.803 14.962 3.437 1.00 80.50 117 SER A O 1
ATOM 885 N N . ARG A 1 118 ? -14.951 16.815 2.177 1.00 81.25 118 ARG A N 1
ATOM 886 C CA . ARG A 1 118 ? -15.009 16.120 0.885 1.00 81.25 118 ARG A CA 1
ATOM 887 C C . ARG A 1 118 ? -13.738 15.339 0.584 1.00 81.25 118 ARG A C 1
ATOM 889 O O . ARG A 1 118 ? -13.828 14.216 0.095 1.00 81.25 118 ARG A O 1
ATOM 896 N N . ALA A 1 119 ? -12.569 15.900 0.877 1.00 81.50 119 ALA A N 1
ATOM 897 C CA . ALA A 1 119 ? -11.302 15.214 0.669 1.00 81.50 119 ALA A CA 1
ATOM 898 C C . ALA A 1 119 ? -11.136 14.020 1.618 1.00 81.50 119 ALA A C 1
ATOM 900 O O . ALA A 1 119 ? -10.700 12.956 1.190 1.00 81.50 119 ALA A O 1
ATOM 901 N N . GLU A 1 120 ? -11.536 14.152 2.882 1.00 85.25 120 GLU A N 1
ATOM 902 C CA . GLU A 1 120 ? -11.531 13.048 3.846 1.00 85.25 120 GLU A CA 1
ATOM 903 C C . GLU A 1 120 ? -12.496 11.928 3.423 1.00 85.25 120 GLU A C 1
ATOM 905 O O . GLU A 1 120 ? -12.148 10.750 3.503 1.00 85.25 120 GLU A O 1
ATOM 910 N N . LEU A 1 121 ? -13.685 12.277 2.917 1.00 85.06 121 LEU A N 1
ATOM 911 C CA . LEU A 1 121 ? -14.622 11.311 2.337 1.00 85.06 121 LEU A CA 1
ATOM 912 C C . LEU A 1 121 ? -14.039 10.630 1.099 1.00 85.06 121 LEU A C 1
ATOM 914 O O . LEU A 1 121 ? -14.131 9.410 0.989 1.00 85.06 121 LEU A O 1
ATOM 918 N N . PHE A 1 122 ? -13.416 11.389 0.197 1.00 83.38 122 PHE A N 1
ATOM 919 C CA . PHE A 1 122 ? -12.740 10.843 -0.977 1.00 83.38 122 PHE A CA 1
ATOM 920 C C . PHE A 1 122 ? -11.657 9.844 -0.567 1.00 83.38 122 PHE A C 1
ATOM 922 O O . PHE A 1 122 ? -11.650 8.718 -1.052 1.00 83.38 122 PHE A O 1
ATOM 929 N N . VAL A 1 123 ? -10.802 10.211 0.392 1.00 84.38 123 VAL A N 1
ATOM 930 C CA . VAL A 1 123 ? -9.781 9.318 0.945 1.00 84.38 123 VAL A CA 1
ATOM 931 C C . VAL A 1 123 ? -10.433 8.059 1.517 1.00 84.38 123 VAL A C 1
ATOM 933 O O . VAL A 1 123 ? -10.052 6.961 1.131 1.00 84.38 123 VAL A O 1
ATOM 936 N N . LEU A 1 124 ? -11.454 8.168 2.366 1.00 85.25 124 LEU A N 1
ATOM 937 C CA . LEU A 1 124 ? -12.125 6.998 2.943 1.00 85.25 124 LEU A CA 1
ATOM 938 C C . LEU A 1 124 ? -12.760 6.077 1.883 1.00 85.25 124 LEU A C 1
ATOM 940 O O . LEU A 1 124 ? -12.715 4.857 2.028 1.00 85.25 124 LEU A O 1
ATOM 944 N N . CYS A 1 125 ? -13.349 6.644 0.828 1.00 82.19 125 CYS A N 1
ATOM 945 C CA . CYS A 1 125 ? -14.071 5.885 -0.196 1.00 82.19 125 CYS A CA 1
ATOM 946 C C . CYS A 1 125 ? -13.150 5.260 -1.246 1.00 82.19 125 CYS A C 1
ATOM 948 O O . CYS A 1 125 ? -13.396 4.135 -1.685 1.00 82.19 125 CYS A O 1
ATOM 950 N N . GLU A 1 126 ? -12.100 5.978 -1.643 1.00 80.00 126 GLU A N 1
ATOM 951 C CA . GLU A 1 126 ? -11.181 5.556 -2.701 1.00 80.00 126 GLU A CA 1
ATOM 952 C C . GLU A 1 126 ? -9.975 4.783 -2.169 1.00 80.00 126 GLU A C 1
ATOM 954 O O . GLU A 1 126 ? -9.310 4.074 -2.932 1.00 80.00 126 GLU A O 1
ATOM 959 N N . THR A 1 127 ? -9.692 4.847 -0.862 1.00 74.81 127 THR A N 1
ATOM 960 C CA . THR A 1 127 ? -8.648 4.002 -0.280 1.00 74.81 127 THR A CA 1
ATOM 961 C C . THR A 1 127 ? -9.109 2.549 -0.323 1.00 74.81 127 THR A C 1
ATOM 963 O O . THR A 1 127 ? -9.916 2.084 0.481 1.00 74.81 127 THR A O 1
ATOM 966 N N . ARG A 1 128 ? -8.550 1.790 -1.268 1.00 67.56 128 ARG A N 1
ATOM 967 C CA . ARG A 1 128 ? -8.793 0.352 -1.425 1.00 67.56 128 ARG A CA 1
ATOM 968 C C . ARG A 1 128 ? -8.006 -0.457 -0.396 1.00 67.56 128 ARG A C 1
ATOM 970 O O . ARG A 1 128 ? -7.182 -1.298 -0.754 1.00 67.56 128 ARG A O 1
ATOM 977 N N . LEU A 1 129 ? -8.276 -0.225 0.886 1.00 69.69 129 LEU A N 1
ATOM 978 C CA . LEU A 1 129 ? -7.908 -1.189 1.914 1.00 69.69 129 LEU A CA 1
ATOM 979 C C . LEU A 1 129 ? -8.825 -2.395 1.743 1.00 69.69 129 LEU A C 1
ATOM 981 O O . LEU A 1 129 ? -10.050 -2.283 1.713 1.00 69.69 129 LEU A O 1
ATOM 985 N N . LEU A 1 130 ? -8.225 -3.561 1.551 1.00 65.62 130 LEU A N 1
ATOM 986 C CA . LEU A 1 130 ? -8.991 -4.793 1.477 1.00 65.62 130 LEU A CA 1
ATOM 987 C C . LEU A 1 130 ? -9.483 -5.132 2.891 1.00 65.62 130 LEU A C 1
ATOM 989 O O . LEU A 1 130 ? -8.694 -5.034 3.833 1.00 65.62 130 LEU A O 1
ATOM 993 N N . PRO A 1 131 ? -10.763 -5.511 3.053 1.00 62.09 131 PRO A N 1
ATOM 994 C CA . PRO A 1 131 ? -11.286 -5.908 4.347 1.00 62.09 131 PRO A CA 1
ATOM 995 C C . PRO A 1 131 ? -10.522 -7.143 4.843 1.00 62.09 131 PRO A C 1
ATOM 997 O O . PRO A 1 131 ? -10.130 -7.998 4.040 1.00 62.09 131 PRO A O 1
ATOM 1000 N N . PRO A 1 132 ? -10.312 -7.271 6.156 1.00 59.81 132 PRO A N 1
ATOM 1001 C CA . PRO A 1 132 ? -9.587 -8.385 6.743 1.00 59.81 132 PRO A CA 1
ATOM 1002 C C . PRO A 1 132 ? -10.468 -9.644 6.813 1.00 59.81 132 PRO A C 1
ATOM 1004 O O . PRO A 1 132 ? -10.728 -10.179 7.883 1.00 59.81 132 PRO A O 1
ATOM 1007 N N . THR A 1 133 ? -10.930 -10.152 5.670 1.00 47.84 133 THR A N 1
ATOM 1008 C CA . THR A 1 133 ? -11.508 -11.506 5.558 1.00 47.84 133 THR A CA 1
ATOM 1009 C C . THR A 1 133 ? -10.453 -12.561 5.218 1.00 47.84 133 THR A C 1
ATOM 1011 O O . THR A 1 133 ? -10.764 -13.738 5.097 1.00 47.84 133 THR A O 1
ATOM 1014 N N . SER A 1 134 ? -9.184 -12.166 5.104 1.00 48.97 134 SER A N 1
ATOM 1015 C CA . SER A 1 134 ? -8.065 -13.067 4.829 1.00 48.97 134 SER A CA 1
ATOM 1016 C C . SER A 1 134 ? -6.843 -12.701 5.674 1.00 48.97 134 SER A C 1
ATOM 1018 O O . SER A 1 134 ? -5.761 -12.458 5.144 1.00 48.97 134 SER A O 1
ATOM 1020 N N . ARG A 1 135 ? -7.006 -12.628 6.999 1.00 45.69 135 ARG A N 1
ATOM 1021 C CA . ARG A 1 135 ? -5.893 -12.965 7.892 1.00 45.69 135 ARG A CA 1
ATOM 1022 C C . ARG A 1 135 ? -5.986 -14.473 8.130 1.00 45.69 135 ARG A C 1
ATOM 1024 O O . ARG A 1 135 ? -6.789 -14.880 8.967 1.00 45.69 135 ARG A O 1
ATOM 1031 N N . PRO A 1 136 ? -5.177 -15.325 7.474 1.00 44.53 136 PRO A N 1
ATOM 1032 C CA . PRO A 1 136 ? -4.627 -16.421 8.244 1.00 44.53 136 PRO A CA 1
ATOM 1033 C C . PRO A 1 136 ? -3.944 -15.750 9.435 1.00 44.53 136 PRO A C 1
ATOM 1035 O O . PRO A 1 136 ? -3.121 -14.854 9.263 1.00 44.53 136 PRO A O 1
ATOM 1038 N N . SER A 1 137 ? -4.334 -16.125 10.641 1.00 45.38 137 SER A N 1
ATOM 1039 C CA . SER A 1 137 ? -3.731 -15.719 11.910 1.00 45.38 137 SER A CA 1
ATOM 1040 C C . SER A 1 137 ? -2.281 -16.209 12.060 1.00 45.38 137 SER A C 1
ATOM 1042 O O . SER A 1 137 ? -1.854 -16.566 13.153 1.00 45.38 137 SER A O 1
ATOM 1044 N N . ALA A 1 138 ? -1.533 -16.300 10.965 1.00 52.06 138 ALA A N 1
ATOM 1045 C CA . ALA A 1 138 ? -0.133 -16.630 10.980 1.00 52.06 138 ALA A CA 1
ATOM 1046 C C . ALA A 1 138 ? 0.618 -15.331 11.258 1.00 52.06 138 ALA A C 1
ATOM 1048 O O . ALA A 1 138 ? 0.635 -14.413 10.436 1.00 52.06 138 ALA A O 1
ATOM 1049 N N . THR A 1 139 ? 1.253 -15.257 12.424 1.00 60.66 139 THR A N 1
ATOM 1050 C CA . THR A 1 139 ? 2.502 -14.505 12.544 1.00 60.66 139 THR A CA 1
ATOM 1051 C C . THR A 1 139 ? 3.339 -14.763 11.287 1.00 60.66 139 THR A C 1
ATOM 1053 O O . THR A 1 139 ? 3.371 -15.914 10.835 1.00 60.66 139 THR A O 1
ATOM 1056 N N . PRO A 1 140 ? 3.955 -13.728 10.681 1.00 66.12 140 PRO A N 1
ATOM 1057 C CA . PRO A 1 140 ? 4.735 -13.912 9.465 1.00 66.12 140 PRO A CA 1
ATOM 1058 C C . PRO A 1 140 ? 5.724 -15.045 9.708 1.00 66.12 140 PRO A C 1
ATOM 1060 O O . PRO A 1 140 ? 6.545 -14.973 10.625 1.00 66.12 140 PRO A O 1
ATOM 1063 N N . SER A 1 141 ? 5.563 -16.139 8.962 1.00 81.44 141 SER A N 1
ATOM 1064 C CA . SER A 1 141 ? 6.435 -17.286 9.156 1.00 81.44 141 SER A CA 1
ATOM 1065 C C . SER A 1 141 ? 7.848 -16.876 8.759 1.00 81.44 141 SER A C 1
ATOM 1067 O O . SER A 1 141 ? 8.035 -16.004 7.908 1.00 81.44 141 SER A O 1
ATOM 1069 N N . GLU A 1 142 ? 8.860 -17.522 9.330 1.00 87.88 142 GLU A N 1
ATOM 1070 C CA . GLU A 1 142 ? 10.251 -17.271 8.942 1.00 87.88 142 GLU A CA 1
ATOM 1071 C C . GLU A 1 142 ? 10.447 -17.427 7.420 1.00 87.88 142 GLU A C 1
ATOM 1073 O O . GLU A 1 142 ? 11.184 -16.667 6.798 1.00 87.88 142 GLU A O 1
ATOM 1078 N N . LYS A 1 143 ? 9.678 -18.332 6.799 1.00 89.88 143 LYS A N 1
ATOM 1079 C CA . LYS A 1 143 ? 9.630 -18.524 5.344 1.00 89.88 143 LYS A CA 1
ATOM 1080 C C . LYS A 1 143 ? 9.053 -17.321 4.594 1.00 89.88 143 LYS A C 1
ATOM 1082 O O . LYS A 1 143 ? 9.560 -16.985 3.530 1.00 89.88 143 LYS A O 1
ATOM 1087 N N . ASP A 1 144 ? 8.014 -16.672 5.119 1.00 91.56 144 ASP A N 1
ATOM 1088 C CA . ASP A 1 144 ? 7.420 -15.485 4.487 1.00 91.56 144 ASP A CA 1
ATOM 1089 C C . ASP A 1 144 ? 8.379 -14.289 4.551 1.00 91.56 144 ASP A C 1
ATOM 1091 O O . ASP A 1 144 ? 8.519 -13.558 3.571 1.00 91.56 144 ASP A O 1
ATOM 1095 N N . ALA A 1 145 ? 9.084 -14.125 5.675 1.00 91.94 145 ALA A N 1
ATOM 1096 C CA . ALA A 1 145 ? 10.113 -13.099 5.832 1.00 91.94 145 ALA A CA 1
ATOM 1097 C C . ALA A 1 145 ? 11.313 -13.340 4.898 1.00 91.94 145 ALA A C 1
ATOM 1099 O O . ALA A 1 145 ? 11.770 -12.413 4.229 1.00 91.94 145 ALA A O 1
ATOM 1100 N N . GLN A 1 146 ? 11.781 -14.589 4.790 1.00 94.75 146 GLN A N 1
ATOM 1101 C CA . GLN A 1 146 ? 12.823 -14.971 3.830 1.00 94.75 146 GLN A CA 1
ATOM 1102 C C . GLN A 1 146 ? 12.390 -14.685 2.390 1.00 94.75 146 GLN A C 1
ATOM 1104 O O . GLN A 1 146 ? 13.162 -14.125 1.616 1.00 94.75 146 GLN A O 1
ATOM 1109 N N . LEU A 1 147 ? 11.141 -15.003 2.040 1.00 95.12 147 LEU A N 1
ATOM 1110 C CA . LEU A 1 147 ? 10.626 -14.745 0.701 1.00 95.12 147 LEU A CA 1
ATOM 1111 C C . LEU A 1 147 ? 10.565 -13.246 0.381 1.00 95.12 147 LEU A C 1
ATOM 1113 O O . LEU A 1 147 ? 10.962 -12.843 -0.710 1.00 95.12 147 LEU A O 1
ATOM 1117 N N . ALA A 1 148 ? 10.126 -12.415 1.332 1.00 95.31 148 ALA A N 1
ATOM 1118 C CA . ALA A 1 148 ? 10.135 -10.962 1.172 1.00 95.31 148 ALA A CA 1
ATOM 1119 C C . ALA A 1 148 ? 11.557 -10.414 0.951 1.00 95.31 148 ALA A C 1
ATOM 1121 O O . ALA A 1 148 ? 11.753 -9.568 0.077 1.00 95.31 148 ALA A O 1
ATOM 1122 N N . SER A 1 149 ? 12.546 -10.946 1.677 1.00 96.00 149 SER A N 1
ATOM 1123 C CA . SER A 1 149 ? 13.960 -10.597 1.492 1.00 96.00 149 SER A CA 1
ATOM 1124 C C . SER A 1 149 ? 14.485 -11.004 0.107 1.00 96.00 149 SER A C 1
ATOM 1126 O O . SER A 1 149 ? 15.078 -10.180 -0.587 1.00 96.00 149 SER A O 1
ATOM 1128 N N . TYR A 1 150 ? 14.171 -12.215 -0.372 1.00 96.38 150 TYR A N 1
ATOM 1129 C CA . TYR A 1 150 ? 14.558 -12.644 -1.723 1.00 96.38 150 TYR A CA 1
ATOM 1130 C C . TYR A 1 150 ? 13.936 -11.782 -2.823 1.00 96.38 150 TYR A C 1
ATOM 1132 O O . TYR A 1 150 ? 14.590 -11.469 -3.815 1.00 96.38 150 TYR A O 1
ATOM 1140 N N . ILE A 1 151 ? 12.687 -11.351 -2.656 1.00 96.44 151 ILE A N 1
ATOM 1141 C CA . ILE A 1 151 ? 12.050 -10.430 -3.603 1.00 96.44 151 ILE A CA 1
ATOM 1142 C C . ILE A 1 151 ? 12.748 -9.062 -3.587 1.00 96.44 151 ILE A C 1
ATOM 1144 O O . ILE A 1 151 ? 12.919 -8.453 -4.646 1.00 96.44 151 ILE A O 1
ATOM 1148 N N . ALA A 1 152 ? 13.187 -8.585 -2.418 1.00 95.69 152 ALA A N 1
ATOM 1149 C CA . ALA A 1 152 ? 13.987 -7.368 -2.315 1.00 95.69 152 ALA A CA 1
ATOM 1150 C C . ALA A 1 152 ? 15.348 -7.508 -3.018 1.00 95.69 152 ALA A C 1
ATOM 1152 O O . ALA A 1 152 ? 15.774 -6.565 -3.681 1.00 95.69 152 ALA A O 1
ATOM 1153 N N . ASP A 1 153 ? 15.984 -8.682 -2.968 1.00 95.50 153 ASP A N 1
ATOM 1154 C CA . ASP A 1 153 ? 17.210 -8.963 -3.731 1.00 95.50 153 ASP A CA 1
ATOM 1155 C C . ASP A 1 153 ? 16.972 -8.948 -5.244 1.00 95.50 153 ASP A C 1
ATOM 1157 O O . ASP A 1 153 ? 17.753 -8.355 -5.989 1.00 95.50 153 ASP A O 1
ATOM 1161 N N . VAL A 1 154 ? 15.869 -9.542 -5.714 1.00 95.69 154 VAL A N 1
ATOM 1162 C CA . VAL A 1 154 ? 15.489 -9.491 -7.136 1.00 95.69 154 VAL A CA 1
ATOM 1163 C C . VAL A 1 154 ? 15.260 -8.041 -7.578 1.00 95.69 154 VAL A C 1
ATOM 1165 O O . VAL A 1 154 ? 15.701 -7.646 -8.658 1.00 95.69 154 VAL A O 1
ATOM 1168 N N . PHE A 1 155 ? 14.614 -7.218 -6.751 1.00 94.44 155 PHE A N 1
ATOM 1169 C CA . PHE A 1 155 ? 14.445 -5.796 -7.051 1.00 94.44 155 PHE A CA 1
ATOM 1170 C C . PHE A 1 155 ? 15.789 -5.057 -7.120 1.00 94.44 155 PHE A C 1
ATOM 1172 O O . PHE A 1 155 ? 16.043 -4.338 -8.089 1.00 94.44 155 PHE A O 1
ATOM 1179 N N . ASP A 1 156 ? 16.656 -5.259 -6.126 1.00 92.94 156 ASP A N 1
ATOM 1180 C CA . ASP A 1 156 ? 17.982 -4.639 -6.042 1.00 92.94 156 ASP A CA 1
ATOM 1181 C C . ASP A 1 156 ? 18.850 -4.990 -7.260 1.00 92.94 156 ASP A C 1
ATOM 1183 O O . ASP A 1 156 ? 19.477 -4.121 -7.861 1.00 92.94 156 ASP A O 1
ATOM 1187 N N . GLN A 1 157 ? 18.819 -6.256 -7.683 1.00 91.50 157 GLN A N 1
ATOM 1188 C CA . GLN A 1 157 ? 19.644 -6.749 -8.780 1.00 91.50 157 GLN A CA 1
ATOM 1189 C C . GLN A 1 157 ? 19.162 -6.301 -10.169 1.00 91.50 157 GLN A C 1
ATOM 1191 O O . GLN A 1 157 ? 19.996 -6.056 -11.042 1.00 91.50 157 GLN A O 1
ATOM 1196 N N . TYR A 1 158 ? 17.846 -6.242 -10.409 1.00 88.56 158 TYR A N 1
ATOM 1197 C CA . TYR A 1 158 ? 17.303 -6.094 -11.771 1.00 88.56 158 TYR A CA 1
ATOM 1198 C C . TYR A 1 158 ? 16.601 -4.769 -12.048 1.00 88.56 158 TYR A C 1
ATOM 1200 O O . TYR A 1 158 ? 16.484 -4.393 -13.214 1.00 88.56 158 TYR A O 1
ATOM 1208 N N . LEU A 1 159 ? 16.111 -4.076 -11.017 1.00 88.69 159 LEU A N 1
ATOM 1209 C CA . LEU A 1 159 ? 15.256 -2.905 -11.207 1.00 88.69 159 LEU A CA 1
ATOM 1210 C C . LEU A 1 159 ? 15.761 -1.644 -10.506 1.00 88.69 159 LEU A C 1
ATOM 1212 O O . LEU A 1 159 ? 15.398 -0.538 -10.914 1.00 88.69 159 LEU A O 1
ATOM 1216 N N . ARG A 1 160 ? 16.605 -1.770 -9.475 1.00 87.75 160 ARG A N 1
ATOM 1217 C CA . ARG A 1 160 ? 17.145 -0.600 -8.783 1.00 87.75 160 ARG A CA 1
ATOM 1218 C C . ARG A 1 160 ? 18.032 0.224 -9.717 1.00 87.75 160 ARG A C 1
ATOM 1220 O O . ARG A 1 160 ? 19.035 -0.246 -10.245 1.00 87.75 160 ARG A O 1
ATOM 1227 N N . ASN A 1 161 ? 17.695 1.504 -9.846 1.00 83.44 161 ASN A N 1
ATOM 1228 C CA . ASN A 1 161 ? 18.574 2.491 -10.456 1.00 83.44 161 ASN A CA 1
ATOM 1229 C C . ASN A 1 161 ? 19.617 2.953 -9.424 1.00 83.44 161 ASN A C 1
ATOM 1231 O O . ASN A 1 161 ? 19.279 3.657 -8.470 1.00 83.44 161 ASN A O 1
ATOM 1235 N N . ILE A 1 162 ? 20.870 2.533 -9.595 1.00 84.75 162 ILE A N 1
ATOM 1236 C CA . ILE A 1 162 ? 21.958 2.838 -8.660 1.00 84.75 162 ILE A CA 1
ATOM 1237 C C . ILE A 1 162 ? 22.468 4.253 -8.929 1.00 84.75 162 ILE A C 1
ATOM 1239 O O . ILE A 1 162 ? 22.944 4.564 -10.019 1.00 84.75 162 ILE A O 1
ATOM 1243 N N . THR A 1 163 ? 22.401 5.110 -7.913 1.00 84.69 163 THR A N 1
ATOM 1244 C CA . THR A 1 163 ? 22.945 6.474 -7.967 1.00 84.69 163 THR A CA 1
ATOM 1245 C C . THR A 1 163 ? 23.841 6.708 -6.750 1.00 84.69 163 THR A C 1
ATOM 1247 O O . THR A 1 163 ? 23.621 6.072 -5.722 1.00 84.69 163 THR A O 1
ATOM 1250 N N . PRO A 1 164 ? 24.833 7.619 -6.799 1.00 80.19 164 PRO A N 1
ATOM 1251 C CA . PRO A 1 164 ? 25.809 7.788 -5.711 1.00 80.19 164 PRO A CA 1
ATOM 1252 C C . PRO A 1 164 ? 25.223 8.084 -4.319 1.00 80.19 164 PRO A C 1
ATOM 1254 O O . PRO A 1 164 ? 25.908 7.922 -3.311 1.00 80.19 164 PRO A O 1
ATOM 1257 N N . HIS A 1 165 ? 23.971 8.539 -4.253 1.00 84.56 165 HIS A N 1
ATOM 1258 C CA . HIS A 1 165 ? 23.281 8.913 -3.019 1.00 84.56 165 HIS A CA 1
ATOM 1259 C C . HIS A 1 165 ? 21.926 8.210 -2.872 1.00 84.56 165 HIS A C 1
ATOM 1261 O O . HIS A 1 165 ? 21.023 8.738 -2.215 1.00 84.56 165 HIS A O 1
ATOM 1267 N N . ASP A 1 166 ? 21.754 7.042 -3.499 1.00 85.06 166 ASP A N 1
ATOM 1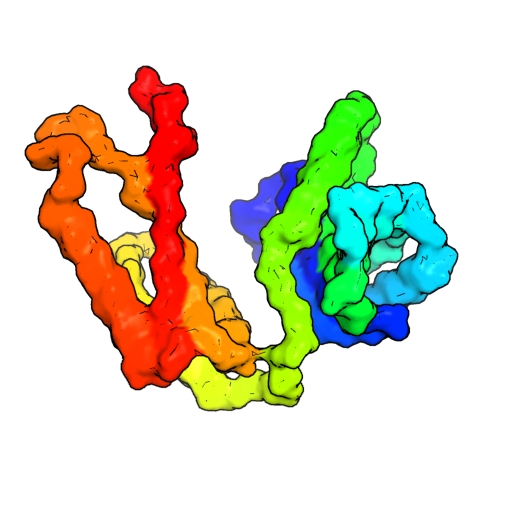268 C CA . ASP A 1 166 ? 20.541 6.258 -3.304 1.00 85.06 166 ASP A CA 1
ATOM 1269 C C . ASP A 1 166 ? 20.412 5.800 -1.839 1.00 85.06 166 ASP A C 1
ATOM 1271 O O . ASP A 1 166 ? 21.397 5.566 -1.140 1.00 85.06 166 ASP A O 1
ATOM 1275 N N . LYS A 1 167 ? 19.173 5.730 -1.345 1.00 87.31 167 LYS A N 1
ATOM 1276 C CA . LYS A 1 167 ? 18.865 5.415 0.060 1.00 87.31 167 LYS A CA 1
ATOM 1277 C C . LYS A 1 167 ? 18.356 3.988 0.232 1.00 87.31 167 LYS A C 1
ATOM 1279 O O . LYS A 1 167 ? 17.557 3.729 1.132 1.00 87.31 167 LYS A O 1
ATOM 1284 N N . TRP A 1 168 ? 18.764 3.063 -0.639 1.00 89.19 168 TRP A N 1
ATOM 1285 C CA . TRP A 1 168 ? 18.264 1.691 -0.597 1.00 89.19 168 TRP A CA 1
ATOM 1286 C C . TRP A 1 168 ? 18.591 0.988 0.720 1.00 89.19 168 TRP A C 1
ATOM 1288 O O . TRP A 1 168 ? 17.728 0.338 1.293 1.00 89.19 168 TRP A O 1
ATOM 1298 N N . ASN A 1 169 ? 19.780 1.211 1.279 1.00 85.69 169 ASN A N 1
ATOM 1299 C CA . ASN A 1 169 ? 20.177 0.672 2.583 1.00 85.69 169 ASN A CA 1
ATOM 1300 C C . ASN A 1 169 ? 19.213 1.029 3.734 1.00 85.69 169 ASN A C 1
ATOM 1302 O O . ASN A 1 169 ? 19.049 0.238 4.657 1.00 85.69 169 ASN A O 1
ATOM 1306 N N . VAL A 1 170 ? 18.570 2.199 3.681 1.00 86.50 170 VAL A N 1
ATOM 1307 C CA . VAL A 1 170 ? 17.567 2.630 4.668 1.00 86.50 170 VAL A CA 1
ATOM 1308 C C . VAL A 1 170 ? 16.153 2.231 4.234 1.00 86.50 170 VAL A C 1
ATOM 1310 O O . VAL A 1 170 ? 15.335 1.856 5.067 1.00 86.50 170 VAL A O 1
ATOM 1313 N N . GLY A 1 171 ? 15.852 2.308 2.935 1.00 87.44 171 GLY A N 1
ATOM 1314 C CA . GLY A 1 171 ? 14.524 2.032 2.379 1.00 87.44 171 GL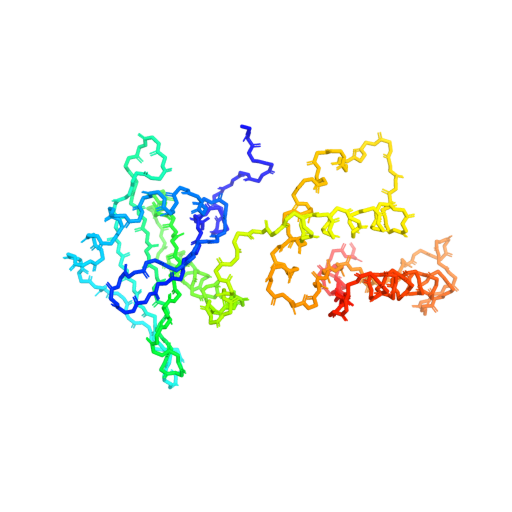Y A CA 1
ATOM 1315 C C . GLY A 1 171 ? 14.193 0.548 2.209 1.00 87.44 171 GLY A C 1
ATOM 1316 O O . GLY A 1 171 ? 13.019 0.202 2.083 1.00 87.44 171 GLY A O 1
ATOM 1317 N N . ARG A 1 172 ? 15.196 -0.335 2.229 1.00 92.06 172 ARG A N 1
ATOM 1318 C CA . ARG A 1 172 ? 15.021 -1.771 1.994 1.00 92.06 172 ARG A CA 1
ATOM 1319 C C . ARG A 1 172 ? 14.113 -2.427 3.031 1.00 92.06 172 ARG A C 1
ATOM 1321 O O . ARG A 1 172 ? 13.226 -3.179 2.652 1.00 92.06 172 ARG A O 1
ATOM 1328 N N . SER A 1 173 ? 14.264 -2.099 4.313 1.00 88.56 173 SER A N 1
ATOM 1329 C CA . SER A 1 173 ? 13.414 -2.664 5.375 1.00 88.56 173 SER A CA 1
ATOM 1330 C C . SER A 1 173 ? 11.939 -2.280 5.208 1.00 88.56 173 SER A C 1
ATOM 1332 O O . SER A 1 173 ? 11.041 -3.096 5.427 1.00 88.56 173 SER A O 1
ATOM 1334 N N . TYR A 1 174 ? 11.675 -1.048 4.766 1.00 87.44 174 TYR A N 1
ATOM 1335 C CA . TYR A 1 174 ? 10.327 -0.596 4.430 1.00 87.44 174 TYR A CA 1
ATOM 1336 C C . TYR A 1 174 ? 9.774 -1.356 3.219 1.00 87.44 174 TYR A C 1
ATOM 1338 O O . TYR A 1 174 ? 8.647 -1.844 3.266 1.00 87.44 174 TYR A O 1
ATOM 1346 N N . PHE A 1 175 ? 10.584 -1.522 2.169 1.00 91.44 175 PHE A N 1
ATOM 1347 C CA . PHE A 1 175 ? 10.217 -2.315 0.997 1.00 91.44 175 PHE A CA 1
ATOM 1348 C C . PHE A 1 175 ? 9.869 -3.764 1.373 1.00 91.44 175 PHE A C 1
ATOM 1350 O O . PHE A 1 175 ? 8.805 -4.254 0.998 1.00 91.44 175 PHE A O 1
ATOM 1357 N N . GLU A 1 176 ? 10.717 -4.429 2.160 1.00 91.94 176 GLU A N 1
ATOM 1358 C CA . GLU A 1 176 ? 10.488 -5.793 2.652 1.00 91.94 176 GLU A CA 1
ATOM 1359 C C . GLU A 1 176 ? 9.201 -5.884 3.477 1.00 91.94 176 GLU A C 1
ATOM 1361 O O . GLU A 1 176 ? 8.419 -6.812 3.286 1.00 91.94 176 GLU A O 1
ATOM 1366 N N . THR A 1 177 ? 8.924 -4.890 4.327 1.00 85.81 177 THR A N 1
ATOM 1367 C CA . THR A 1 177 ? 7.676 -4.816 5.104 1.00 85.81 177 THR A CA 1
ATOM 1368 C C . THR A 1 177 ? 6.451 -4.735 4.190 1.00 85.81 177 THR A C 1
ATOM 1370 O O . THR A 1 177 ? 5.466 -5.441 4.410 1.00 85.81 177 THR A O 1
ATOM 1373 N N . CYS A 1 178 ? 6.504 -3.915 3.135 1.00 87.00 178 CYS A N 1
ATOM 1374 C CA . CYS A 1 178 ? 5.427 -3.831 2.152 1.00 87.00 178 CYS A CA 1
ATOM 1375 C C . CYS A 1 178 ? 5.229 -5.158 1.412 1.00 87.00 178 CYS A C 1
ATOM 1377 O O . CYS A 1 178 ? 4.097 -5.612 1.277 1.00 87.00 178 CYS A O 1
ATOM 1379 N N . VAL A 1 179 ? 6.310 -5.800 0.959 1.00 92.56 179 VAL A N 1
ATOM 1380 C CA . VAL A 1 179 ? 6.243 -7.104 0.279 1.00 92.56 179 VAL A CA 1
ATOM 1381 C C . VAL A 1 179 ? 5.676 -8.181 1.204 1.00 92.56 179 VAL A C 1
ATOM 1383 O O . VAL A 1 179 ? 4.824 -8.965 0.782 1.00 92.56 179 VAL A O 1
ATOM 1386 N N . LEU A 1 180 ? 6.097 -8.198 2.468 1.00 89.50 180 LEU A N 1
ATOM 1387 C CA . LEU A 1 180 ? 5.642 -9.160 3.465 1.00 89.50 180 LEU A CA 1
ATOM 1388 C C . LEU A 1 180 ? 4.120 -9.102 3.674 1.00 89.50 180 LEU A C 1
ATOM 1390 O O . LEU A 1 180 ? 3.495 -10.154 3.824 1.00 89.50 180 LEU A O 1
ATOM 1394 N N . ASP A 1 181 ? 3.496 -7.919 3.611 1.00 84.19 181 ASP A N 1
ATOM 1395 C CA . ASP A 1 181 ? 2.028 -7.799 3.661 1.00 84.19 181 ASP A CA 1
ATOM 1396 C C . ASP A 1 181 ? 1.359 -8.592 2.526 1.00 84.19 181 ASP A C 1
ATOM 1398 O O . ASP A 1 181 ? 0.438 -9.373 2.761 1.00 84.19 181 ASP A O 1
ATOM 1402 N N . PHE A 1 182 ? 1.861 -8.483 1.293 1.00 88.44 182 PHE A N 1
ATOM 1403 C CA . PHE A 1 182 ? 1.320 -9.248 0.165 1.00 88.44 182 PHE A CA 1
ATOM 1404 C C . PHE A 1 182 ? 1.581 -10.752 0.305 1.00 88.44 182 PHE A C 1
ATOM 1406 O O . PHE A 1 182 ? 0.676 -11.555 0.059 1.00 88.44 182 PHE A O 1
ATOM 1413 N N . VAL A 1 183 ? 2.790 -11.134 0.732 1.00 90.75 183 VAL A N 1
ATOM 1414 C CA . VAL A 1 183 ? 3.207 -12.539 0.876 1.00 90.75 183 VAL A CA 1
ATOM 1415 C C . VAL A 1 183 ? 2.381 -13.265 1.935 1.00 90.75 183 VAL A C 1
ATOM 1417 O O . VAL A 1 183 ? 1.870 -14.358 1.670 1.00 90.75 183 VAL A O 1
ATOM 1420 N N . THR A 1 184 ? 2.201 -12.658 3.111 1.00 85.94 184 THR A N 1
ATOM 1421 C CA . THR A 1 184 ? 1.410 -13.236 4.217 1.00 85.94 184 THR A CA 1
ATOM 1422 C C . THR A 1 184 ? -0.055 -13.433 3.831 1.00 85.94 184 THR A C 1
ATOM 1424 O O . THR A 1 184 ? -0.709 -14.373 4.283 1.00 85.94 184 THR A O 1
ATOM 1427 N N . ARG A 1 185 ? -0.558 -12.593 2.924 1.00 81.56 185 ARG A N 1
ATOM 1428 C CA . ARG A 1 185 ? -1.926 -12.643 2.399 1.00 81.56 185 ARG A CA 1
ATOM 1429 C C . ARG A 1 185 ? -2.066 -13.501 1.143 1.00 81.56 185 ARG A C 1
ATOM 1431 O O . ARG A 1 185 ? -3.179 -13.640 0.640 1.00 81.56 185 ARG A O 1
ATOM 1438 N N . ARG A 1 186 ? -0.965 -14.078 0.645 1.00 86.50 186 ARG A N 1
ATOM 1439 C CA . ARG A 1 186 ? -0.909 -14.888 -0.586 1.00 86.50 186 ARG A CA 1
ATOM 1440 C C . ARG A 1 186 ? -1.460 -14.144 -1.809 1.00 86.50 186 ARG A C 1
ATOM 1442 O O . ARG A 1 186 ? -2.099 -14.738 -2.674 1.00 86.50 186 ARG A O 1
ATOM 1449 N N . LEU A 1 187 ? -1.224 -12.833 -1.874 1.00 86.38 187 LEU A N 1
ATOM 1450 C CA . LEU A 1 187 ? -1.662 -11.972 -2.972 1.00 86.38 187 LEU A CA 1
ATOM 1451 C C . LEU A 1 187 ? -0.506 -11.639 -3.923 1.00 86.38 187 LEU A C 1
ATOM 1453 O O . LEU A 1 187 ? 0.628 -11.515 -3.459 1.00 86.38 187 LEU A O 1
ATOM 1457 N N . PRO A 1 188 ? -0.774 -11.417 -5.224 1.00 90.81 188 PRO A N 1
ATOM 1458 C CA . PRO A 1 188 ? 0.222 -10.870 -6.139 1.00 90.81 188 PRO A CA 1
ATOM 1459 C C . PRO A 1 188 ? 0.746 -9.524 -5.630 1.00 90.81 188 PRO A C 1
ATOM 1461 O O . PRO A 1 188 ? -0.047 -8.659 -5.240 1.00 90.81 188 PRO A O 1
ATOM 1464 N N . ILE A 1 189 ? 2.064 -9.335 -5.656 1.00 93.12 189 ILE A N 1
ATOM 1465 C CA . ILE A 1 189 ? 2.696 -8.094 -5.194 1.00 93.12 189 ILE A CA 1
ATOM 1466 C C . ILE A 1 189 ? 2.468 -7.015 -6.244 1.00 93.12 189 ILE A C 1
ATOM 1468 O O . ILE A 1 189 ? 2.772 -7.212 -7.420 1.00 93.12 189 ILE A O 1
ATOM 1472 N N . LYS A 1 190 ? 1.923 -5.871 -5.832 1.00 91.25 190 LYS A N 1
ATOM 1473 C CA . LYS A 1 190 ? 1.611 -4.771 -6.747 1.00 91.25 190 LYS A CA 1
ATOM 1474 C C . LYS A 1 190 ? 2.642 -3.662 -6.622 1.00 91.25 190 LYS A 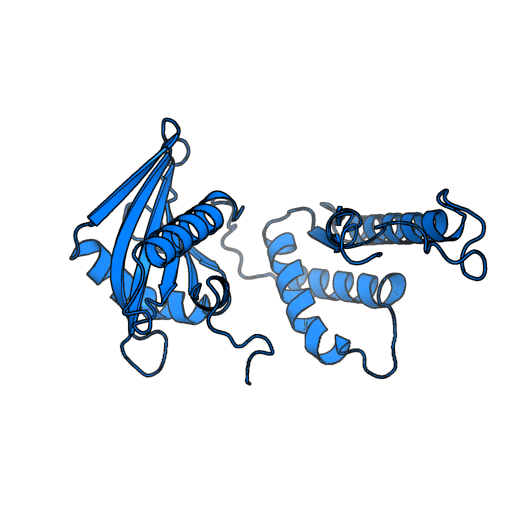C 1
ATOM 1476 O O . LYS A 1 190 ? 2.790 -3.071 -5.558 1.00 91.25 190 LYS A O 1
ATOM 1481 N N . PHE A 1 191 ? 3.289 -3.351 -7.735 1.00 90.94 191 PHE A N 1
ATOM 1482 C CA . PHE A 1 191 ? 4.184 -2.213 -7.885 1.00 90.94 191 PHE A CA 1
ATOM 1483 C C . PHE A 1 191 ? 3.463 -1.125 -8.671 1.00 90.94 191 PHE A C 1
ATOM 1485 O O . PHE A 1 191 ? 2.842 -1.417 -9.690 1.00 90.94 191 PHE A O 1
ATOM 1492 N N . CYS A 1 192 ? 3.556 0.122 -8.222 1.00 88.88 192 CYS A N 1
ATOM 1493 C CA . CYS A 1 192 ? 3.060 1.273 -8.970 1.00 88.88 192 CYS A CA 1
ATOM 1494 C C . CYS A 1 192 ? 4.259 2.084 -9.450 1.00 88.88 192 CYS A C 1
ATOM 1496 O O . CYS A 1 192 ? 5.050 2.549 -8.630 1.00 88.88 192 CYS A O 1
ATOM 1498 N N . LEU A 1 193 ? 4.384 2.247 -10.765 1.00 87.44 193 LEU A N 1
ATOM 1499 C CA . LEU A 1 193 ? 5.469 2.981 -11.398 1.00 87.44 193 LEU A CA 1
ATOM 1500 C C . LEU A 1 193 ? 4.895 4.174 -12.174 1.00 87.44 193 LEU A C 1
ATOM 1502 O O . LEU A 1 193 ? 4.345 3.979 -13.261 1.00 87.44 193 LEU A O 1
ATOM 1506 N N . PRO A 1 194 ? 5.017 5.402 -11.642 1.00 82.94 194 PRO A N 1
ATOM 1507 C CA . PRO A 1 194 ? 4.816 6.615 -12.422 1.00 82.94 194 PRO A CA 1
ATOM 1508 C C . PRO A 1 194 ? 5.928 6.712 -13.468 1.00 82.94 194 PRO A C 1
ATOM 1510 O O . PRO A 1 194 ? 7.091 6.913 -13.116 1.00 82.94 194 PRO A O 1
ATOM 1513 N N . ALA A 1 195 ? 5.604 6.460 -14.733 1.00 80.69 195 ALA A N 1
ATOM 1514 C CA . ALA A 1 195 ? 6.579 6.451 -15.818 1.00 80.69 195 ALA A CA 1
ATOM 1515 C C . ALA A 1 195 ? 5.895 6.534 -17.182 1.00 80.69 195 ALA A C 1
ATOM 1517 O O . ALA A 1 195 ? 4.687 6.340 -17.313 1.00 80.69 195 ALA A O 1
ATOM 1518 N N . PHE A 1 196 ? 6.718 6.741 -18.212 1.00 81.81 196 PHE A N 1
ATOM 1519 C CA . PHE A 1 196 ? 6.291 6.881 -19.603 1.00 81.81 196 PHE A CA 1
ATOM 1520 C C . PHE A 1 196 ? 5.265 8.026 -19.806 1.00 81.81 196 PHE A C 1
ATOM 1522 O O . PHE A 1 196 ? 4.178 7.782 -20.337 1.00 81.81 196 PHE A O 1
ATOM 1529 N N . PRO A 1 197 ? 5.581 9.281 -19.403 1.00 71.38 197 PRO A N 1
ATOM 1530 C CA . PRO A 1 197 ? 4.691 10.427 -19.613 1.00 71.38 197 PRO A CA 1
ATOM 1531 C C . PRO A 1 197 ? 4.546 10.776 -21.097 1.00 71.38 197 PRO A C 1
ATOM 1533 O O . PRO A 1 197 ? 3.442 10.864 -21.626 1.00 71.38 197 PRO A O 1
ATOM 1536 N N . CYS A 1 198 ? 5.683 11.024 -21.751 1.00 65.75 198 CYS A N 1
ATOM 1537 C CA . CYS A 1 198 ? 5.845 11.348 -23.166 1.00 65.75 198 CYS A CA 1
ATOM 1538 C C . CYS A 1 198 ? 7.347 11.465 -23.485 1.00 65.75 198 CYS A C 1
ATOM 1540 O O . CYS A 1 198 ? 8.150 11.754 -22.591 1.00 65.75 198 CYS A O 1
ATOM 1542 N N . LYS A 1 199 ? 7.733 11.313 -24.757 1.00 69.31 199 LYS A N 1
ATOM 1543 C CA . LYS A 1 199 ? 9.091 11.633 -25.228 1.00 69.31 199 LYS A CA 1
ATOM 1544 C C . LYS A 1 199 ? 9.442 13.104 -24.950 1.00 69.31 199 LYS A C 1
ATOM 1546 O O . LYS A 1 199 ? 8.568 13.973 -24.920 1.00 69.31 199 LYS A O 1
ATOM 1551 N N . SER A 1 200 ? 10.731 13.391 -24.745 1.00 62.53 200 SER A N 1
ATOM 1552 C CA . SER A 1 200 ? 11.215 14.774 -24.655 1.00 62.53 200 SER A CA 1
ATOM 1553 C C . SER A 1 200 ? 10.960 15.505 -25.981 1.00 62.53 200 SER A C 1
ATOM 1555 O O . SER A 1 200 ? 11.206 14.925 -27.033 1.00 62.53 200 SER A O 1
ATOM 1557 N N . PRO A 1 201 ? 10.535 16.780 -25.967 1.00 59.38 201 PRO A N 1
ATOM 1558 C CA . PRO A 1 201 ? 10.373 17.566 -27.193 1.00 59.38 201 PRO A CA 1
ATOM 1559 C C . PRO A 1 201 ? 11.713 17.946 -27.848 1.00 59.38 201 PRO A C 1
ATOM 1561 O O . PRO A 1 201 ? 11.733 18.497 -28.944 1.00 59.38 201 PRO A O 1
ATOM 1564 N N . SER A 1 202 ? 12.843 17.690 -27.180 1.00 61.06 202 SER A N 1
ATOM 1565 C CA . SER A 1 202 ? 14.171 17.954 -27.727 1.00 61.06 202 SER A CA 1
ATOM 1566 C C . SER A 1 202 ? 14.569 16.866 -28.728 1.00 61.06 202 SER A C 1
ATOM 1568 O O . SER A 1 202 ? 14.749 15.702 -28.356 1.00 61.06 202 SER A O 1
ATOM 1570 N N . ALA A 1 203 ? 14.772 17.268 -29.984 1.00 61.22 203 ALA A N 1
ATOM 1571 C CA . ALA A 1 203 ? 15.265 16.401 -31.056 1.00 61.22 203 ALA A CA 1
ATOM 1572 C C . ALA A 1 203 ? 16.707 15.904 -30.824 1.00 61.22 203 ALA A C 1
ATOM 1574 O O . ALA A 1 203 ? 17.113 14.902 -31.399 1.00 61.22 203 ALA A O 1
ATOM 1575 N N . GLU A 1 204 ? 17.481 16.563 -29.954 1.00 65.38 204 GLU A N 1
ATOM 1576 C CA . GLU A 1 204 ? 18.820 16.093 -29.562 1.00 65.38 204 GLU A CA 1
ATOM 1577 C C . GLU A 1 204 ? 18.765 14.907 -28.589 1.00 65.38 204 GLU A C 1
ATOM 1579 O O . GLU A 1 204 ? 19.726 14.150 -28.472 1.00 65.38 204 GLU A O 1
ATOM 1584 N N . LYS A 1 205 ? 17.648 14.745 -27.869 1.00 61.06 205 LYS A N 1
ATOM 1585 C CA . LYS A 1 205 ? 17.484 13.734 -26.812 1.00 61.06 205 LYS A CA 1
ATOM 1586 C C . LYS A 1 205 ? 16.568 12.584 -27.213 1.00 61.06 205 LYS A C 1
ATOM 1588 O O . LYS A 1 205 ? 16.419 11.640 -26.441 1.00 61.06 205 LYS A O 1
ATOM 1593 N N . THR A 1 206 ? 15.917 12.673 -28.371 1.00 67.69 206 THR A N 1
ATOM 1594 C CA . THR A 1 206 ? 14.940 11.682 -28.830 1.00 67.69 206 THR A CA 1
ATOM 1595 C C . THR A 1 206 ? 15.060 11.457 -30.328 1.00 67.69 206 THR A C 1
ATOM 1597 O O . THR A 1 206 ? 15.275 12.391 -31.093 1.00 67.69 206 THR A O 1
ATOM 1600 N N . CYS A 1 207 ? 14.897 10.206 -30.759 1.00 63.94 207 CYS A N 1
ATOM 1601 C CA . CYS A 1 207 ? 14.902 9.850 -32.179 1.00 63.94 207 CYS A CA 1
ATOM 1602 C C . CYS A 1 207 ? 13.544 10.089 -32.871 1.00 63.94 207 CYS A C 1
ATOM 1604 O O . CYS A 1 207 ? 13.399 9.771 -34.048 1.00 63.94 207 CYS A O 1
ATOM 1606 N N . GLY A 1 208 ? 12.550 10.624 -32.155 1.00 70.06 208 GLY A N 1
ATOM 1607 C CA . GLY A 1 208 ? 11.200 10.868 -32.653 1.00 70.06 208 GLY A CA 1
ATOM 1608 C C . GLY A 1 208 ? 10.174 10.979 -31.524 1.00 70.06 208 GLY A C 1
ATOM 1609 O O . GLY A 1 208 ? 10.509 10.904 -30.341 1.00 70.06 208 GLY A O 1
ATOM 1610 N N . THR A 1 209 ? 8.910 11.158 -31.905 1.00 70.69 209 THR A N 1
ATOM 1611 C CA . THR A 1 209 ? 7.767 11.262 -30.982 1.00 70.69 209 THR A CA 1
ATOM 1612 C C . THR A 1 209 ? 7.201 9.908 -30.563 1.00 70.69 209 THR A C 1
ATOM 1614 O O . THR A 1 209 ? 6.524 9.825 -29.541 1.00 70.69 209 THR A O 1
ATOM 1617 N N . GLU A 1 210 ? 7.484 8.861 -31.337 1.00 79.00 210 GLU A N 1
ATOM 1618 C CA . GLU A 1 210 ? 7.033 7.496 -31.073 1.00 79.00 210 GLU A CA 1
ATOM 1619 C C . GLU A 1 210 ? 7.928 6.791 -30.038 1.00 79.00 210 GLU A C 1
ATOM 1621 O O . GLU A 1 210 ? 9.117 7.118 -29.923 1.00 79.00 210 GLU A O 1
ATOM 1626 N N . PRO A 1 211 ? 7.392 5.806 -29.292 1.00 79.06 211 PRO A N 1
ATOM 1627 C CA . PRO A 1 211 ? 8.205 4.915 -28.474 1.00 79.06 211 PRO A CA 1
ATOM 1628 C C . PRO A 1 211 ? 9.296 4.250 -29.317 1.00 79.06 211 PRO A C 1
ATOM 1630 O O . PRO A 1 211 ? 9.038 3.745 -30.410 1.00 79.06 211 PRO A O 1
ATOM 1633 N N . ASP A 1 212 ? 10.517 4.231 -28.797 1.00 84.62 212 ASP A N 1
ATOM 1634 C CA . ASP A 1 212 ? 11.666 3.630 -29.455 1.00 84.62 212 ASP A CA 1
ATOM 1635 C C . ASP A 1 212 ? 12.182 2.417 -28.665 1.00 84.62 212 ASP A C 1
ATOM 1637 O O . ASP A 1 212 ? 11.528 1.851 -27.780 1.00 84.62 212 ASP A O 1
ATOM 1641 N N . ARG A 1 213 ? 13.378 1.953 -29.033 1.00 85.69 213 ARG A N 1
ATOM 1642 C CA . ARG A 1 213 ? 13.991 0.771 -28.430 1.00 85.69 213 ARG A CA 1
ATOM 1643 C C . ARG A 1 213 ? 14.268 0.948 -26.934 1.00 85.69 213 ARG A C 1
ATOM 1645 O O . ARG A 1 213 ? 14.330 -0.061 -26.233 1.00 85.69 213 ARG A O 1
ATOM 1652 N N . ALA A 1 214 ? 14.429 2.176 -26.441 1.00 84.62 214 ALA A N 1
ATOM 1653 C CA . ALA A 1 214 ? 14.617 2.435 -25.021 1.00 84.62 214 ALA A CA 1
ATOM 1654 C C . ALA A 1 214 ? 13.355 2.072 -24.228 1.00 84.62 214 ALA A C 1
ATOM 1656 O O . ALA A 1 214 ? 13.462 1.339 -23.244 1.00 84.62 214 ALA A O 1
ATOM 1657 N N . GLU A 1 215 ? 12.163 2.485 -24.682 1.00 87.69 215 GLU A N 1
ATOM 1658 C CA . GLU A 1 215 ? 10.910 2.088 -24.028 1.00 87.69 215 GLU A CA 1
ATOM 1659 C C . GLU A 1 215 ? 10.688 0.578 -24.105 1.00 87.69 215 GLU A C 1
ATOM 1661 O O . GLU A 1 215 ? 10.308 -0.032 -23.106 1.00 87.69 215 GLU A O 1
ATOM 1666 N N . TYR A 1 216 ? 10.983 -0.044 -25.251 1.00 88.38 216 TYR A N 1
ATOM 1667 C CA . TYR A 1 216 ? 10.894 -1.500 -25.384 1.00 88.38 216 TYR A CA 1
ATOM 1668 C C . TYR A 1 216 ? 11.790 -2.225 -24.370 1.00 88.38 216 TYR A C 1
ATOM 1670 O O . TYR A 1 216 ? 11.335 -3.151 -23.700 1.00 88.38 216 TYR A O 1
ATOM 1678 N N . LEU A 1 217 ? 13.054 -1.808 -24.233 1.00 89.62 217 LEU A N 1
ATOM 1679 C CA . LEU A 1 217 ? 13.978 -2.403 -23.266 1.00 89.62 217 LEU A CA 1
ATOM 1680 C C . LEU A 1 217 ? 13.507 -2.177 -21.827 1.00 89.62 217 LEU A C 1
ATOM 1682 O O . LEU A 1 217 ? 13.548 -3.115 -21.040 1.00 89.62 217 LEU A O 1
ATOM 1686 N N . ALA A 1 218 ? 13.007 -0.984 -21.496 1.00 89.62 218 ALA A N 1
ATOM 1687 C CA . ALA A 1 218 ? 12.475 -0.695 -20.167 1.00 89.62 218 ALA A CA 1
ATOM 1688 C C . ALA A 1 218 ? 11.272 -1.591 -19.820 1.00 89.62 218 ALA A C 1
ATOM 1690 O O . ALA A 1 218 ? 11.247 -2.198 -18.750 1.00 89.62 218 ALA A O 1
ATOM 1691 N N . LEU A 1 219 ? 10.308 -1.740 -20.737 1.00 91.69 219 LEU A N 1
ATOM 1692 C CA . LEU A 1 219 ? 9.160 -2.636 -20.556 1.00 91.69 219 LEU A CA 1
ATOM 1693 C C . LEU A 1 219 ? 9.584 -4.106 -20.468 1.00 91.69 219 LEU A C 1
ATOM 1695 O O . LEU A 1 219 ? 9.058 -4.844 -19.637 1.00 91.69 219 LEU A O 1
ATOM 1699 N N . LYS A 1 220 ? 10.563 -4.528 -21.276 1.00 93.88 220 LYS A N 1
ATOM 1700 C CA . LYS A 1 220 ? 11.118 -5.886 -21.218 1.00 93.88 220 LYS A CA 1
ATOM 1701 C C . LYS A 1 220 ? 11.772 -6.167 -19.866 1.00 93.88 220 LYS A C 1
ATOM 1703 O O . LYS A 1 220 ? 11.533 -7.227 -19.302 1.00 93.88 220 LYS A O 1
ATOM 1708 N N . THR A 1 221 ? 12.539 -5.224 -19.320 1.00 92.94 221 THR A N 1
ATOM 1709 C CA . THR A 1 221 ? 13.133 -5.356 -17.982 1.00 92.94 221 THR A CA 1
ATOM 1710 C C . THR A 1 221 ? 12.058 -5.482 -16.900 1.00 92.94 221 THR A C 1
ATOM 1712 O O . THR A 1 221 ? 12.195 -6.309 -16.001 1.00 92.94 221 THR A O 1
ATOM 1715 N N . LEU A 1 222 ? 10.964 -4.713 -16.995 1.00 94.50 222 LEU A N 1
ATOM 1716 C CA . LEU A 1 222 ? 9.836 -4.820 -16.060 1.00 94.50 222 LEU A CA 1
ATOM 1717 C C . LEU A 1 222 ? 9.136 -6.187 -16.147 1.00 94.50 222 LEU A C 1
ATOM 1719 O O . LEU A 1 222 ? 8.825 -6.767 -15.109 1.00 94.50 222 LEU A O 1
ATOM 1723 N N . ASP A 1 223 ? 8.924 -6.719 -17.353 1.00 94.50 223 ASP A N 1
ATOM 1724 C CA . ASP A 1 223 ? 8.359 -8.063 -17.565 1.00 94.50 223 ASP A CA 1
ATOM 1725 C C . ASP A 1 223 ? 9.300 -9.175 -17.065 1.00 94.50 223 ASP A C 1
ATOM 1727 O O . ASP A 1 223 ? 8.878 -10.118 -16.401 1.00 94.50 223 ASP A O 1
ATOM 1731 N N . GLU A 1 224 ? 10.606 -9.062 -17.312 1.00 95.56 224 GLU A N 1
ATOM 1732 C CA . GLU A 1 224 ? 11.592 -10.012 -16.784 1.00 95.56 224 GLU A CA 1
ATOM 1733 C C . GLU A 1 224 ? 11.628 -9.996 -15.250 1.00 95.56 224 GLU A C 1
ATOM 1735 O O . GLU A 1 224 ? 11.720 -11.053 -14.621 1.00 95.56 224 GLU A O 1
ATOM 1740 N N . PHE A 1 225 ? 11.512 -8.816 -14.639 1.00 95.88 225 PHE A N 1
ATOM 1741 C CA . PHE A 1 225 ? 11.416 -8.670 -13.191 1.00 95.88 225 PHE A CA 1
ATOM 1742 C C . PHE A 1 225 ? 10.176 -9.378 -12.622 1.00 95.88 225 PHE A C 1
ATOM 1744 O O . PHE A 1 225 ? 10.309 -10.164 -11.682 1.00 95.88 225 PHE A O 1
ATOM 1751 N N . THR A 1 226 ? 8.983 -9.166 -13.192 1.00 95.88 226 THR A N 1
ATOM 1752 C CA . THR A 1 226 ? 7.759 -9.818 -12.690 1.00 95.88 226 THR A CA 1
ATOM 1753 C C . THR A 1 226 ? 7.810 -11.336 -12.834 1.00 95.88 226 THR A C 1
ATOM 1755 O O . THR A 1 226 ? 7.367 -12.039 -11.923 1.00 95.88 226 THR A O 1
ATOM 1758 N N . ARG A 1 227 ? 8.404 -11.856 -13.918 1.00 95.94 227 ARG A N 1
ATOM 1759 C CA . ARG A 1 227 ? 8.622 -13.300 -14.111 1.00 95.94 227 ARG A CA 1
ATOM 1760 C C . ARG A 1 227 ? 9.552 -13.893 -13.059 1.00 95.94 227 ARG A C 1
ATOM 1762 O O . ARG A 1 227 ? 9.186 -14.881 -12.437 1.00 95.94 227 ARG A O 1
ATOM 1769 N N . ARG A 1 228 ? 10.693 -13.249 -12.787 1.00 96.44 228 ARG A N 1
ATOM 1770 C CA . ARG A 1 228 ? 11.642 -13.692 -11.744 1.00 96.44 228 ARG A CA 1
ATOM 1771 C C . ARG A 1 228 ? 11.001 -13.737 -10.361 1.00 96.44 228 ARG A C 1
ATOM 1773 O O . ARG A 1 228 ? 11.275 -14.648 -9.589 1.00 96.44 228 ARG A O 1
ATOM 1780 N N . VAL A 1 229 ? 10.136 -12.769 -10.048 1.00 96.50 229 VAL A N 1
ATOM 1781 C CA . VAL A 1 229 ? 9.343 -12.815 -8.811 1.00 96.50 229 VAL A CA 1
ATOM 1782 C C . VAL A 1 229 ? 8.354 -13.985 -8.845 1.00 96.50 229 VAL A C 1
ATOM 1784 O O . VAL A 1 229 ? 8.216 -14.678 -7.843 1.00 96.50 229 VAL A O 1
ATOM 1787 N N . GLY A 1 230 ? 7.707 -14.245 -9.984 1.00 95.81 230 GLY A N 1
ATOM 1788 C CA . GLY A 1 230 ? 6.820 -15.397 -10.187 1.00 95.81 230 GLY A CA 1
ATOM 1789 C C . GLY A 1 230 ? 7.494 -16.760 -10.000 1.00 95.81 230 GLY A C 1
ATOM 1790 O O . GLY A 1 230 ? 6.866 -17.674 -9.468 1.00 95.81 230 GLY A O 1
ATOM 1791 N N . ASP A 1 231 ? 8.775 -16.880 -10.359 1.00 96.19 231 ASP A N 1
ATOM 1792 C CA . ASP A 1 231 ? 9.555 -18.114 -10.192 1.00 96.19 231 ASP A CA 1
ATOM 1793 C C . ASP A 1 231 ? 9.777 -18.476 -8.711 1.00 96.19 231 ASP A C 1
ATOM 1795 O O . ASP A 1 231 ? 9.841 -19.655 -8.361 1.00 96.19 231 ASP A O 1
ATOM 1799 N N . ILE A 1 232 ? 9.875 -17.473 -7.828 1.00 96.00 232 ILE A N 1
ATOM 1800 C CA . ILE A 1 232 ? 10.096 -17.670 -6.382 1.00 96.00 232 ILE A CA 1
ATOM 1801 C C . ILE A 1 232 ? 8.816 -17.531 -5.544 1.00 96.00 232 ILE A C 1
ATOM 1803 O O . ILE A 1 232 ? 8.731 -18.084 -4.448 1.00 96.00 232 ILE A O 1
ATOM 1807 N N . TYR A 1 233 ? 7.807 -16.814 -6.041 1.00 96.00 233 TYR A N 1
ATOM 1808 C CA . TYR A 1 233 ? 6.544 -16.554 -5.358 1.00 96.00 233 TYR A CA 1
ATOM 1809 C C . TYR A 1 233 ? 5.370 -16.780 -6.312 1.00 96.00 233 TYR A C 1
ATOM 1811 O O . TYR A 1 233 ? 5.109 -15.968 -7.193 1.00 96.00 233 TYR A O 1
ATOM 1819 N N . SER A 1 234 ? 4.620 -17.867 -6.102 1.00 93.31 234 SER A N 1
ATOM 1820 C CA . SER A 1 234 ? 3.598 -18.335 -7.053 1.00 93.31 234 SER A CA 1
ATOM 1821 C C . SER A 1 234 ? 2.511 -17.309 -7.430 1.00 93.31 234 SER A C 1
ATOM 1823 O O . SER A 1 234 ? 2.164 -17.261 -8.610 1.00 93.31 234 SER A O 1
ATOM 1825 N N . PRO A 1 235 ? 1.967 -16.476 -6.516 1.00 94.06 235 PRO A N 1
ATOM 1826 C CA . PRO A 1 235 ? 1.047 -15.398 -6.894 1.00 94.06 235 PRO A CA 1
ATOM 1827 C C . PRO A 1 235 ? 1.680 -14.314 -7.782 1.00 94.06 235 PRO A C 1
ATOM 1829 O O . PRO A 1 235 ? 0.959 -13.553 -8.424 1.00 94.06 235 PRO A O 1
ATOM 1832 N N . GLY A 1 236 ? 3.011 -14.239 -7.826 1.00 94.94 236 GLY A N 1
ATOM 1833 C CA . GLY A 1 236 ? 3.777 -13.375 -8.712 1.00 94.94 236 GLY A CA 1
ATOM 1834 C C . GLY A 1 236 ? 3.727 -11.893 -8.354 1.00 94.94 236 GLY A C 1
ATOM 1835 O O . GLY A 1 236 ? 3.398 -11.488 -7.232 1.00 94.94 236 GLY A O 1
ATOM 1836 N N . ALA A 1 237 ? 4.081 -11.074 -9.342 1.00 95.12 237 ALA A N 1
ATOM 1837 C CA . ALA A 1 237 ? 4.109 -9.623 -9.247 1.00 95.12 237 ALA A CA 1
ATOM 1838 C C . ALA A 1 237 ? 3.392 -8.969 -10.430 1.00 95.12 237 ALA A C 1
ATOM 1840 O O . ALA A 1 237 ? 3.395 -9.478 -11.548 1.00 95.12 237 ALA A O 1
ATOM 1841 N N . ILE A 1 238 ? 2.807 -7.803 -10.173 1.00 93.69 238 ILE A N 1
ATOM 1842 C CA . ILE A 1 238 ? 2.131 -6.965 -11.159 1.00 93.69 238 ILE A CA 1
ATOM 1843 C C . ILE A 1 238 ? 2.746 -5.571 -11.079 1.00 93.69 238 ILE A C 1
ATOM 1845 O O . ILE A 1 238 ? 2.726 -4.951 -10.016 1.00 93.69 238 ILE A O 1
ATOM 1849 N N . VAL A 1 239 ? 3.250 -5.058 -12.202 1.00 92.88 239 VAL A N 1
ATOM 1850 C CA . VAL A 1 239 ? 3.686 -3.661 -12.325 1.00 92.88 239 VAL A CA 1
ATOM 1851 C C . VAL A 1 239 ? 2.582 -2.860 -13.010 1.00 92.88 239 VAL A C 1
ATOM 1853 O O . VAL A 1 239 ? 2.250 -3.098 -14.168 1.00 92.88 239 VAL A O 1
ATOM 1856 N N . LEU A 1 240 ? 2.010 -1.905 -12.284 1.00 90.38 240 LEU A N 1
ATOM 1857 C CA . LEU A 1 240 ? 1.049 -0.931 -12.783 1.00 90.38 240 LEU A CA 1
ATOM 1858 C C . LEU A 1 240 ? 1.804 0.322 -13.223 1.00 90.38 240 LEU A C 1
ATOM 1860 O O . LEU A 1 240 ? 2.356 1.043 -12.391 1.00 90.38 240 LEU A O 1
ATOM 1864 N N . ILE A 1 241 ? 1.819 0.579 -14.529 1.00 87.25 241 ILE A N 1
ATOM 1865 C CA . ILE A 1 241 ? 2.392 1.801 -15.095 1.00 87.25 241 ILE A CA 1
ATOM 1866 C C . ILE A 1 241 ? 1.328 2.894 -15.043 1.00 87.25 241 ILE A C 1
ATOM 1868 O O . ILE A 1 241 ? 0.262 2.766 -15.645 1.00 87.25 241 ILE A O 1
ATOM 1872 N N . VAL A 1 242 ? 1.621 3.966 -14.313 1.00 84.38 242 VAL A N 1
ATOM 1873 C CA . VAL A 1 242 ? 0.761 5.146 -14.210 1.00 84.38 242 VAL A CA 1
ATOM 1874 C C . VAL A 1 242 ? 1.396 6.242 -15.057 1.00 84.38 242 VAL A C 1
ATOM 1876 O O . VAL A 1 242 ? 2.354 6.874 -14.625 1.00 84.38 242 VAL A O 1
ATOM 1879 N N . SER A 1 243 ? 0.899 6.441 -16.279 1.00 77.38 243 SER A N 1
ATOM 1880 C CA . SER A 1 243 ? 1.428 7.497 -17.149 1.00 77.38 243 SER A CA 1
ATOM 1881 C C . SER A 1 243 ? 1.091 8.873 -16.574 1.00 77.38 243 SER A C 1
ATOM 1883 O O . SER A 1 243 ? -0.072 9.206 -16.352 1.00 77.38 243 SER A O 1
ATOM 1885 N N . ASP A 1 244 ? 2.120 9.674 -16.330 1.00 68.75 244 ASP A N 1
ATOM 1886 C CA . ASP A 1 244 ? 2.058 11.007 -15.729 1.00 68.75 244 ASP A CA 1
ATOM 1887 C C . ASP A 1 244 ? 2.070 12.138 -16.775 1.00 68.75 244 ASP A C 1
ATOM 1889 O O . ASP A 1 244 ? 2.145 13.318 -16.433 1.00 68.75 244 ASP A O 1
ATOM 1893 N N . GLY A 1 245 ? 1.927 11.811 -18.065 1.00 62.97 245 GLY A N 1
ATOM 1894 C CA . GLY A 1 245 ? 2.044 12.768 -19.173 1.00 62.97 245 GLY A CA 1
ATOM 1895 C C . GLY A 1 245 ? 1.039 13.924 -19.137 1.00 62.97 245 GLY A C 1
ATOM 1896 O O . GLY A 1 245 ? 1.378 15.044 -19.531 1.00 62.97 245 GLY A O 1
ATOM 1897 N N . HIS A 1 246 ? -0.166 13.676 -18.615 1.00 57.75 246 HIS A N 1
ATOM 1898 C CA . HIS A 1 246 ? -1.223 14.683 -18.468 1.00 57.75 246 HIS A CA 1
ATOM 1899 C C . HIS A 1 246 ? -0.982 15.670 -17.318 1.00 57.75 246 HIS A C 1
ATOM 1901 O O . HIS A 1 246 ? -1.508 16.776 -17.363 1.00 57.75 246 HIS A O 1
ATOM 1907 N N . VAL A 1 247 ? -0.179 15.316 -16.308 1.00 59.09 247 VAL A N 1
ATOM 1908 C CA . VAL A 1 247 ? 0.099 16.204 -15.161 1.00 59.09 247 VAL A CA 1
ATOM 1909 C C . VAL A 1 247 ? 1.047 17.346 -15.561 1.00 59.09 247 VAL A C 1
ATOM 1911 O O . VAL A 1 247 ? 1.050 18.406 -14.943 1.00 59.09 247 VAL A O 1
ATOM 1914 N N . PHE A 1 248 ? 1.811 17.165 -16.644 1.00 54.00 248 PHE A N 1
ATOM 1915 C CA . PHE A 1 248 ? 2.821 18.114 -17.126 1.00 54.00 248 PHE A CA 1
ATOM 1916 C C . PHE A 1 248 ? 2.477 18.770 -18.473 1.00 54.00 248 PHE A C 1
ATOM 1918 O O . PHE A 1 248 ? 3.367 19.325 -19.122 1.00 54.00 248 PHE A O 1
ATOM 1925 N N . SER A 1 249 ? 1.231 18.689 -18.953 1.00 53.97 249 SER A N 1
ATOM 1926 C CA . SER A 1 249 ? 0.840 19.372 -20.199 1.00 53.97 249 SER A CA 1
ATOM 1927 C C . SER A 1 249 ? 0.891 20.896 -20.063 1.00 53.97 249 SER A C 1
ATOM 1929 O O . SER A 1 249 ? 1.288 21.579 -21.004 1.00 53.97 249 SER A O 1
ATOM 1931 N N . ASP A 1 250 ? 0.577 21.420 -18.877 1.00 53.88 250 ASP A N 1
ATOM 1932 C CA . ASP A 1 250 ? 0.393 22.863 -18.666 1.00 53.88 250 ASP A CA 1
ATOM 1933 C C . ASP A 1 250 ? 1.687 23.588 -18.260 1.00 53.88 250 ASP A C 1
ATOM 1935 O O . ASP A 1 250 ? 1.800 24.798 -18.432 1.00 53.88 250 ASP A O 1
ATOM 1939 N N . LEU A 1 251 ? 2.694 22.845 -17.784 1.00 51.78 251 LEU A N 1
ATOM 1940 C CA . LEU A 1 251 ? 4.020 23.361 -17.405 1.00 51.78 251 LEU A CA 1
ATOM 1941 C C . LEU A 1 251 ? 5.026 23.373 -18.571 1.00 51.78 251 LEU A C 1
ATOM 1943 O O . LEU A 1 251 ? 6.186 23.723 -18.379 1.00 51.78 251 LEU A O 1
ATOM 1947 N N . ARG A 1 252 ? 4.601 22.960 -19.772 1.00 48.09 252 ARG A N 1
ATOM 1948 C CA . ARG A 1 252 ? 5.437 22.851 -20.981 1.00 48.09 252 ARG A CA 1
ATOM 1949 C C . ARG A 1 252 ? 5.286 24.028 -21.960 1.00 48.09 252 ARG A C 1
ATOM 1951 O O . ARG A 1 252 ? 5.547 23.851 -23.149 1.00 48.09 252 ARG A O 1
ATOM 1958 N N . LYS A 1 253 ? 4.866 25.204 -21.485 1.00 42.44 253 LYS A N 1
ATOM 1959 C CA . LYS A 1 253 ? 4.869 26.447 -22.277 1.00 42.44 253 LYS A CA 1
ATOM 1960 C C . LYS A 1 253 ? 6.117 27.274 -22.020 1.00 42.44 253 LYS A C 1
ATOM 1962 O O . LYS A 1 253 ? 6.483 27.410 -20.834 1.00 42.44 253 LYS A O 1
#

Organism: NCBI:txid420778

Secondary structure (DSSP, 8-state):
---S---SSHHHHEEEEEEE-TT--EEEEESTTHHHHHHTHHHHHHHHHHS---EEEEEETTEEEEEEEEEE-SSSS-EEEEEEEEEETT-TT-EEEEEEE--S---S-HHHHHHHHHHHHHHHHH--PPPSS--------HHHHHHHHHHHHHHHHHT----TT--HHHHHHHHHHHHHHHHHTTPPEEEEEE------S-TTT-S-SS--HHHHHHHHHHHHHHHHHHHHSTT-EEEEEE--TTTTSTT--

InterPro domains:
  IPR007817 Isocyanide synthase/Spore wall maturation protein DIT1 [PF05141] (180-251)
  IPR007817 Isocyanide synthase/Spore wall maturation protein DIT1 [PTHR37285] (137-251)